Protein AF-A0A5B8N1A4-F1 (afdb_monomer)

Secondary structure (DSSP, 8-state):
---SSHHHHHHHHHHHHHHHHHHHHS--S------TTEEEEEEEEEEEEEEEEETT-SS-EEEEEEEEEEEEEESS-EEEEEEEEEEEEEE-TTS-EEEEEEEEEEEEEEETTEEEEEEEEEEEEEEEESTTEEEEEEEEEEEEEEEEE---PPPPPPPPPPPPPPPPPPPPPPPPPPP-PPPPPPPPPPPPPS-GGGSPPPPPPPPPPPP---------

Mean predicted aligned error: 18.38 Å

Sequence (220 aa):
MMMMKTTRLLVLLIAVALTIGRVVVADVLESEEPPKEWDNMASAMAAGDSTSTTESAQAEAVAKVTTMADVECVGWDCMSMSGSMSGALADDFHENMAEADSVAMAATAIEKGEVTVNIAGIFEDVAVVGDSALATAESDAEADAYAWRRKDRPIPSPPEPPTPPHPPHPPHPHPPPTPYIPPIPFPPRPTPPDNPSDVPPTPSPPSPFPPNSGLEPLSC

Structure (mmCIF, N/CA/C/O backbone):
data_AF-A0A5B8N1A4-F1
#
_entry.id   AF-A0A5B8N1A4-F1
#
loop_
_atom_site.group_PDB
_atom_site.id
_atom_site.type_symbol
_atom_site.label_atom_id
_atom_site.label_alt_id
_atom_site.label_comp_id
_atom_site.label_asym_id
_atom_site.label_entity_id
_atom_site.label_seq_id
_atom_site.pdbx_PDB_ins_code
_atom_site.Cartn_x
_atom_site.Cartn_y
_atom_site.Cartn_z
_atom_site.occupancy
_atom_site.B_iso_or_equiv
_atom_site.auth_seq_id
_atom_site.auth_comp_id
_atom_site.auth_asym_id
_atom_site.auth_atom_id
_atom_site.pdbx_PDB_model_num
ATOM 1 N N . MET A 1 1 ? 2.803 8.893 -31.296 1.00 44.47 1 MET A N 1
ATOM 2 C CA . MET A 1 1 ? 1.344 8.811 -31.038 1.00 44.47 1 MET A CA 1
ATOM 3 C C . MET A 1 1 ? 1.158 8.048 -29.725 1.00 44.47 1 MET A C 1
ATOM 5 O O . MET A 1 1 ? 0.904 6.859 -29.751 1.00 44.47 1 MET A O 1
ATOM 9 N N . MET A 1 2 ? 1.416 8.697 -28.580 1.00 44.19 2 MET A N 1
ATOM 10 C CA . MET A 1 2 ? 1.697 8.012 -27.297 1.00 44.19 2 MET A CA 1
ATOM 11 C C . MET A 1 2 ? 0.968 8.663 -26.103 1.00 44.19 2 MET A C 1
ATOM 13 O O . MET A 1 2 ? 1.374 8.540 -24.961 1.00 44.19 2 MET A O 1
ATOM 17 N N . MET A 1 3 ? -0.127 9.383 -26.367 1.00 44.62 3 MET A N 1
ATOM 18 C CA . MET A 1 3 ? -0.778 10.274 -25.391 1.00 44.62 3 MET A CA 1
ATOM 19 C C . MET A 1 3 ? -2.118 9.732 -24.851 1.00 44.62 3 MET A C 1
ATOM 21 O O . MET A 1 3 ? -2.865 10.458 -24.210 1.00 44.62 3 MET A O 1
ATOM 25 N N . MET A 1 4 ? -2.456 8.465 -25.136 1.00 44.19 4 MET A N 1
ATOM 26 C CA . MET A 1 4 ? -3.771 7.873 -24.821 1.00 44.19 4 MET A CA 1
ATOM 27 C C . MET A 1 4 ? -3.766 6.867 -23.655 1.00 44.19 4 MET A C 1
ATOM 29 O O . MET A 1 4 ? -4.842 6.451 -23.224 1.00 44.19 4 MET A O 1
ATOM 33 N N . LYS A 1 5 ? -2.593 6.448 -23.155 1.00 49.75 5 LYS A N 1
ATOM 34 C CA . LYS A 1 5 ? -2.477 5.390 -22.130 1.00 49.75 5 LYS A CA 1
ATOM 35 C C . LYS A 1 5 ? -2.454 5.935 -20.699 1.00 49.75 5 LYS A C 1
ATOM 37 O O . LYS A 1 5 ? -3.229 5.466 -19.869 1.00 49.75 5 LYS A O 1
ATOM 42 N N . THR A 1 6 ? -1.719 7.016 -20.450 1.00 49.66 6 THR A N 1
ATOM 43 C CA . THR A 1 6 ? -1.667 7.721 -19.152 1.00 49.66 6 THR A CA 1
ATOM 44 C C . THR A 1 6 ? -3.038 8.206 -18.671 1.00 49.66 6 THR A C 1
ATOM 46 O O . THR A 1 6 ? -3.317 8.225 -17.475 1.00 49.66 6 THR A O 1
ATOM 49 N N . THR A 1 7 ? -3.955 8.523 -19.591 1.00 51.12 7 THR A N 1
ATOM 50 C CA . THR A 1 7 ? -5.325 8.927 -19.242 1.00 51.12 7 THR A CA 1
ATOM 51 C C . THR A 1 7 ? -6.140 7.785 -18.630 1.00 51.12 7 THR A C 1
ATOM 53 O O . THR A 1 7 ? -7.017 8.040 -17.812 1.00 51.12 7 THR A O 1
ATOM 56 N N . ARG A 1 8 ? -5.873 6.523 -18.997 1.00 53.72 8 ARG A N 1
ATOM 57 C CA . ARG A 1 8 ? -6.619 5.365 -18.473 1.00 53.72 8 ARG A CA 1
ATOM 58 C C . ARG A 1 8 ? -6.189 5.005 -17.054 1.00 53.72 8 ARG A C 1
ATOM 60 O O . ARG A 1 8 ? -7.060 4.746 -16.229 1.00 53.72 8 ARG A O 1
ATOM 67 N N . LEU A 1 9 ? -4.887 5.064 -16.769 1.00 50.62 9 LEU A N 1
ATOM 68 C CA . LEU A 1 9 ? -4.341 4.825 -15.432 1.00 50.62 9 LEU A CA 1
ATOM 69 C C . LEU A 1 9 ? -4.857 5.864 -14.428 1.00 50.62 9 LEU A C 1
ATOM 71 O O . LEU A 1 9 ? -5.376 5.510 -13.374 1.00 50.62 9 LEU A O 1
ATOM 75 N N . LEU A 1 10 ? -4.831 7.146 -14.810 1.00 50.69 10 LEU A N 1
ATOM 76 C CA . LEU A 1 10 ? -5.358 8.232 -13.983 1.00 50.69 10 LEU A CA 1
ATOM 77 C C . LEU A 1 10 ? -6.860 8.062 -13.690 1.00 50.69 10 LEU A C 1
ATOM 79 O O . LEU A 1 10 ? -7.299 8.277 -12.565 1.00 50.69 10 LEU A O 1
ATOM 83 N N . VAL A 1 11 ? -7.656 7.645 -14.682 1.00 55.09 11 VAL A N 1
ATOM 84 C CA . VAL A 1 11 ? -9.100 7.409 -14.504 1.00 55.09 11 VAL A CA 1
ATOM 85 C C . VAL A 1 11 ? -9.368 6.227 -13.570 1.00 55.09 11 VAL A C 1
ATOM 87 O O . VAL A 1 11 ? -10.292 6.309 -12.762 1.00 55.09 11 VAL A O 1
ATOM 90 N N . LEU A 1 12 ? -8.566 5.160 -13.636 1.00 55.53 12 LEU A N 1
ATOM 91 C CA . LEU A 1 12 ? -8.707 4.005 -12.746 1.00 55.53 12 LEU A CA 1
ATOM 92 C C . LEU A 1 12 ? -8.339 4.365 -11.298 1.00 55.53 12 LEU A C 1
ATOM 94 O O . LEU A 1 12 ? -9.101 4.066 -10.384 1.00 55.53 12 LEU A O 1
ATOM 98 N N . LEU A 1 13 ? -7.233 5.092 -11.104 1.00 54.34 13 LEU A N 1
ATOM 99 C CA . LEU A 1 13 ? -6.794 5.602 -9.800 1.00 54.34 13 LEU A CA 1
ATOM 100 C C . LEU A 1 13 ? -7.837 6.530 -9.169 1.00 54.34 13 LEU A C 1
ATOM 102 O O . LEU A 1 13 ? -8.174 6.386 -7.996 1.00 54.34 13 LEU A O 1
ATOM 106 N N . ILE A 1 14 ? -8.400 7.446 -9.962 1.00 57.31 14 ILE A N 1
ATOM 107 C CA . ILE A 1 14 ? -9.473 8.342 -9.520 1.00 57.31 14 ILE A CA 1
ATOM 108 C C . ILE A 1 14 ? -10.735 7.547 -9.171 1.00 57.31 14 ILE A C 1
ATOM 110 O O . ILE A 1 14 ? -11.380 7.859 -8.174 1.00 57.31 14 ILE A O 1
ATOM 114 N N . ALA A 1 15 ? -11.090 6.518 -9.946 1.00 55.84 15 ALA A N 1
ATOM 115 C CA . ALA A 1 15 ? -12.252 5.680 -9.663 1.00 55.84 15 ALA A CA 1
ATOM 116 C C . ALA A 1 15 ? -12.091 4.903 -8.347 1.00 55.84 15 ALA A C 1
ATOM 118 O O . ALA A 1 15 ? -13.009 4.941 -7.531 1.00 55.84 15 ALA A O 1
ATOM 119 N N . VAL A 1 16 ? -10.925 4.288 -8.114 1.00 55.66 16 VAL A N 1
ATOM 120 C CA . VAL A 1 16 ? -10.598 3.571 -6.868 1.00 55.66 16 VAL A CA 1
ATOM 121 C C . VAL A 1 16 ? -10.609 4.530 -5.674 1.00 55.66 16 VAL A C 1
ATOM 123 O O . VAL A 1 16 ? -11.311 4.276 -4.692 1.00 55.66 16 VAL A O 1
ATOM 126 N N . ALA A 1 17 ? -9.945 5.685 -5.790 1.00 56.06 17 ALA A N 1
ATOM 127 C CA . ALA A 1 17 ? -9.937 6.719 -4.756 1.00 56.06 17 ALA A CA 1
ATOM 128 C C . ALA A 1 17 ? -11.342 7.284 -4.466 1.00 56.06 17 ALA A C 1
ATOM 130 O O . ALA A 1 17 ? -11.673 7.550 -3.313 1.00 56.06 17 ALA A O 1
ATOM 131 N N . LEU A 1 18 ? -12.202 7.429 -5.483 1.00 51.00 18 LEU A N 1
ATOM 132 C CA . LEU A 1 18 ? -13.593 7.874 -5.324 1.00 51.00 18 LEU A CA 1
ATOM 133 C C . LEU A 1 18 ? -14.481 6.821 -4.658 1.00 51.00 18 LEU A C 1
ATOM 135 O O . LEU A 1 18 ? -15.359 7.192 -3.877 1.00 51.00 18 LEU A O 1
ATOM 139 N N . THR A 1 19 ? -14.286 5.530 -4.945 1.00 52.94 19 THR A N 1
ATOM 140 C CA . THR A 1 19 ? -14.995 4.461 -4.226 1.00 52.94 19 THR A CA 1
ATOM 141 C C . THR A 1 19 ? -14.593 4.424 -2.761 1.00 52.94 19 THR A C 1
ATOM 143 O O . THR A 1 19 ? -15.475 4.386 -1.910 1.00 52.94 19 THR A O 1
ATOM 146 N N . ILE A 1 20 ? -13.298 4.528 -2.457 1.00 52.28 20 ILE A N 1
ATOM 147 C CA . ILE A 1 20 ? -12.814 4.508 -1.074 1.00 52.28 20 ILE A CA 1
ATOM 148 C C . ILE A 1 20 ? -13.249 5.783 -0.330 1.00 52.28 20 ILE A C 1
ATOM 150 O O . ILE A 1 20 ? -13.785 5.708 0.772 1.00 52.28 20 ILE A O 1
ATOM 154 N N . GLY A 1 21 ? -13.143 6.957 -0.961 1.00 42.62 21 GLY A N 1
ATOM 155 C CA . GLY A 1 21 ? -13.574 8.228 -0.373 1.00 42.62 21 GLY A CA 1
ATOM 156 C C . GLY A 1 21 ? -15.080 8.315 -0.094 1.00 42.62 21 GLY A C 1
ATOM 157 O O . GLY A 1 21 ? -15.490 9.019 0.824 1.00 42.62 21 GLY A O 1
ATOM 158 N N . ARG A 1 22 ? -15.924 7.583 -0.836 1.00 42.25 22 ARG A N 1
ATOM 159 C CA . ARG A 1 22 ? -17.368 7.513 -0.551 1.00 42.25 22 ARG A CA 1
ATOM 160 C C . ARG A 1 22 ? -17.712 6.649 0.658 1.00 42.25 22 ARG A C 1
ATOM 162 O O . ARG A 1 22 ? -18.731 6.929 1.281 1.00 42.25 22 ARG A O 1
ATOM 169 N N . VAL A 1 23 ? -16.888 5.656 0.993 1.00 44.28 23 VAL A N 1
ATOM 170 C CA . VAL A 1 23 ? -17.076 4.842 2.205 1.00 44.28 23 VAL A CA 1
ATOM 171 C C . VAL A 1 23 ? -16.802 5.688 3.454 1.00 44.28 23 VAL A C 1
ATOM 173 O O . VAL A 1 23 ? -17.576 5.652 4.399 1.00 44.28 23 VAL A O 1
ATOM 176 N N . VAL A 1 24 ? -15.786 6.558 3.417 1.00 48.38 24 VAL A N 1
ATOM 177 C CA . VAL A 1 24 ? -15.351 7.336 4.595 1.00 48.38 24 VAL A CA 1
ATOM 178 C C . VAL A 1 24 ? -16.290 8.498 4.962 1.00 48.38 24 VAL A C 1
ATOM 180 O O . VAL A 1 24 ? -16.340 8.915 6.116 1.00 48.38 24 VAL A O 1
ATOM 183 N N . VAL A 1 25 ? -17.044 9.056 4.010 1.00 43.31 25 VAL A N 1
ATOM 184 C CA . VAL A 1 25 ? -17.803 10.308 4.239 1.00 43.31 25 VAL A CA 1
ATOM 185 C C . VAL A 1 25 ? -19.249 10.069 4.709 1.00 43.31 25 VAL A C 1
ATOM 187 O O . VAL A 1 25 ? -19.907 11.012 5.144 1.00 43.31 25 VAL A O 1
ATOM 190 N N . ALA A 1 26 ? -19.769 8.840 4.654 1.00 40.66 26 ALA A N 1
ATOM 191 C CA . ALA A 1 26 ? -21.206 8.610 4.819 1.00 40.66 26 ALA A CA 1
ATOM 192 C C . ALA A 1 26 ? -21.732 8.516 6.269 1.00 40.66 26 ALA A C 1
ATOM 194 O O . ALA A 1 26 ? -22.942 8.629 6.423 1.00 40.66 26 ALA A O 1
ATOM 195 N N . ASP A 1 27 ? -20.896 8.389 7.311 1.00 44.03 27 ASP A N 1
ATOM 196 C CA . ASP A 1 27 ? -21.399 8.095 8.676 1.00 44.03 27 ASP A CA 1
ATOM 197 C C . ASP A 1 27 ? -20.854 8.984 9.822 1.00 44.03 27 ASP A C 1
ATOM 199 O O . ASP A 1 27 ? -21.069 8.693 10.996 1.00 44.03 27 ASP A O 1
ATOM 203 N N . VAL A 1 28 ? -20.221 10.134 9.544 1.00 45.84 28 VAL A N 1
ATOM 204 C CA . VAL A 1 28 ? -19.769 11.075 10.606 1.00 45.84 28 VAL A CA 1
ATOM 205 C C . VAL A 1 28 ? -20.893 12.025 11.053 1.00 45.84 28 VAL A C 1
ATOM 207 O O . VAL A 1 28 ? -20.709 13.239 11.135 1.00 45.84 28 VAL A O 1
ATOM 210 N N . LEU A 1 29 ? -22.090 11.506 11.328 1.00 46.28 29 LEU A N 1
ATOM 211 C CA . LEU A 1 29 ? -23.137 12.268 12.011 1.00 46.28 29 LEU A CA 1
ATOM 212 C C . LEU A 1 29 ? -23.825 11.393 13.063 1.00 46.28 29 LEU A C 1
ATOM 214 O O . LEU A 1 29 ? -24.585 10.492 12.740 1.00 46.28 29 LEU A O 1
ATOM 218 N N . GLU A 1 30 ? -23.548 11.756 14.319 1.00 53.94 30 GLU A N 1
ATOM 219 C CA . GLU A 1 30 ? -24.178 11.303 15.565 1.00 53.94 30 GLU A CA 1
ATOM 220 C C . GLU A 1 30 ? -23.956 9.839 15.967 1.00 53.94 30 GLU A C 1
ATOM 222 O O . GLU A 1 30 ? -24.690 8.945 15.568 1.00 53.94 30 GLU A O 1
ATOM 227 N N . SER A 1 31 ? -23.033 9.608 16.907 1.00 42.44 31 SER A N 1
ATOM 228 C CA . SER A 1 31 ? -23.190 8.515 17.868 1.00 42.44 31 SER A CA 1
ATOM 229 C C . SER A 1 31 ? -22.315 8.734 19.100 1.00 42.44 31 SER A C 1
ATOM 231 O O . SER A 1 31 ? -21.205 9.251 19.013 1.00 42.44 31 SER A O 1
ATOM 233 N N . GLU A 1 32 ? -22.874 8.348 20.241 1.00 53.69 32 GLU A N 1
ATOM 234 C CA . GLU A 1 32 ? -22.320 8.279 21.594 1.00 53.69 32 GLU A CA 1
ATOM 235 C C . GLU A 1 32 ? -20.848 7.823 21.625 1.00 53.69 32 GLU A C 1
ATOM 237 O O . GLU A 1 32 ? -20.450 7.025 20.778 1.00 53.69 32 GLU A O 1
ATOM 242 N N . GLU A 1 33 ? -20.046 8.317 22.589 1.00 54.16 33 GLU A N 1
ATOM 243 C CA . GLU A 1 33 ? -18.646 7.886 22.770 1.00 54.16 33 GLU A CA 1
ATOM 244 C C . GLU A 1 33 ? -18.546 6.360 22.595 1.00 54.16 33 GLU A C 1
ATOM 246 O O . GLU A 1 33 ? -19.170 5.631 23.377 1.00 54.16 33 GLU A O 1
ATOM 251 N N . PRO A 1 34 ? -17.806 5.855 21.585 1.00 51.38 34 PRO A N 1
ATOM 25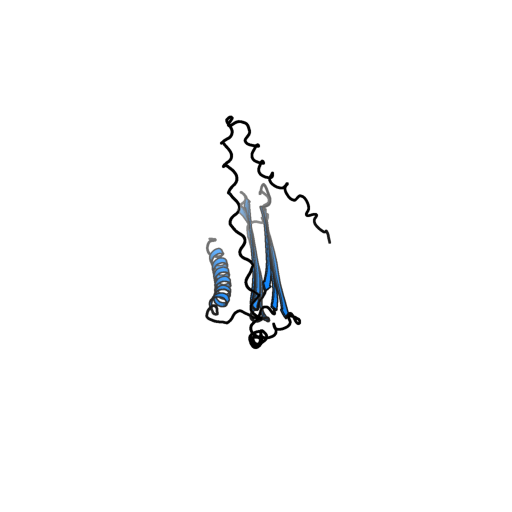2 C CA . PRO A 1 34 ? -17.772 4.428 21.321 1.00 51.38 34 PRO A CA 1
ATOM 253 C C . PRO A 1 34 ? -17.245 3.725 22.573 1.00 51.38 34 PRO A C 1
ATOM 255 O O . PRO A 1 34 ? -16.289 4.208 23.201 1.00 5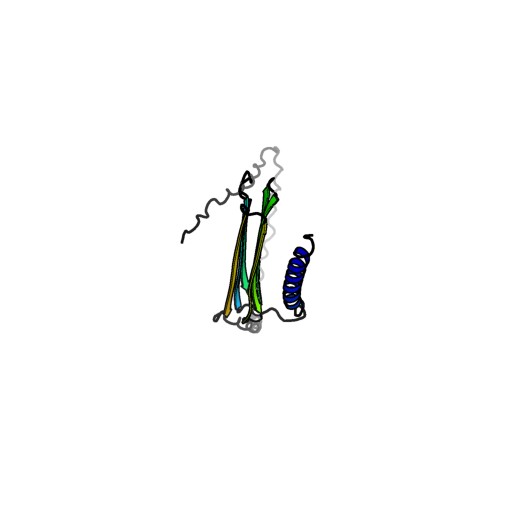1.38 34 PRO A O 1
ATOM 258 N N . PRO A 1 35 ? -17.848 2.600 22.985 1.00 55.53 35 PRO A N 1
ATOM 259 C CA . PRO A 1 35 ? -17.377 1.895 24.159 1.00 55.53 35 PRO A CA 1
ATOM 260 C C . PRO A 1 35 ? -15.904 1.531 23.947 1.00 55.53 35 PRO A C 1
ATOM 262 O O . PRO A 1 35 ? -15.534 0.914 22.947 1.00 55.53 35 PRO A O 1
ATOM 265 N N . LYS A 1 36 ? -15.056 1.911 24.915 1.00 62.94 36 LYS A N 1
ATOM 266 C CA . LYS A 1 36 ? -13.590 1.686 24.960 1.00 62.94 36 LYS A CA 1
ATOM 267 C C . LYS A 1 36 ? -13.208 0.198 25.094 1.00 62.94 36 LYS A C 1
ATOM 269 O O . LYS A 1 36 ? -12.170 -0.143 25.663 1.00 62.94 36 LYS A O 1
ATOM 274 N N . GLU A 1 37 ? -14.101 -0.684 24.666 1.00 71.12 37 GLU A N 1
ATOM 275 C CA . GLU A 1 37 ? -14.058 -2.131 24.828 1.00 71.12 37 GLU A CA 1
ATOM 276 C C . GLU A 1 37 ? -13.370 -2.835 23.661 1.00 71.12 37 GLU A C 1
ATOM 278 O O . GLU A 1 37 ? -13.154 -4.037 23.743 1.00 71.12 37 GLU A O 1
ATOM 283 N N . TRP A 1 38 ? -13.012 -2.127 22.595 1.00 70.94 38 TRP A N 1
ATOM 284 C CA . TRP A 1 38 ? -12.340 -2.704 21.435 1.00 70.94 38 TRP A CA 1
ATOM 285 C C . TRP A 1 38 ? -10.953 -2.101 21.282 1.00 70.94 38 TRP A C 1
ATOM 287 O O . TRP A 1 38 ? -10.794 -0.887 21.410 1.00 70.94 38 TRP A O 1
ATOM 297 N N . ASP A 1 39 ? -9.974 -2.960 21.022 1.00 81.19 39 ASP A N 1
ATOM 298 C CA . ASP A 1 39 ? -8.714 -2.542 20.425 1.00 81.19 39 ASP A CA 1
ATOM 299 C C . ASP A 1 39 ? -8.645 -3.203 19.047 1.00 81.19 39 ASP A C 1
ATOM 301 O O . ASP A 1 39 ? -8.909 -4.401 18.892 1.00 81.19 39 ASP A O 1
ATOM 305 N N . ASN A 1 40 ? -8.328 -2.395 18.049 1.00 81.94 40 ASN A N 1
ATOM 306 C CA . ASN A 1 40 ? -8.300 -2.782 16.653 1.00 81.94 40 ASN A CA 1
ATOM 307 C C . ASN A 1 40 ? -6.915 -2.481 16.085 1.00 81.94 40 ASN A C 1
ATOM 309 O O . ASN A 1 40 ? -6.310 -1.463 16.422 1.00 81.94 40 ASN A O 1
ATOM 313 N N . MET A 1 41 ? -6.441 -3.341 15.191 1.00 84.19 41 MET A N 1
ATOM 314 C CA . MET A 1 41 ? -5.222 -3.138 14.420 1.00 84.19 41 MET A CA 1
ATOM 315 C C . MET A 1 41 ? -5.550 -3.274 12.937 1.00 84.19 41 MET A C 1
ATOM 317 O O . MET A 1 41 ? -6.124 -4.277 12.514 1.00 84.19 41 MET A O 1
ATOM 321 N N . ALA A 1 42 ? -5.186 -2.265 12.156 1.00 85.56 42 ALA A N 1
ATOM 322 C CA . ALA A 1 42 ? -5.310 -2.253 10.707 1.00 85.56 42 ALA A CA 1
ATOM 323 C C . ALA A 1 42 ? -3.923 -1.997 10.106 1.00 85.56 42 ALA A C 1
ATOM 325 O O . ALA A 1 42 ? -3.255 -1.031 10.474 1.00 85.56 42 ALA A O 1
ATOM 326 N N . SER A 1 43 ? -3.491 -2.861 9.196 1.00 83.38 43 SER A N 1
ATOM 327 C CA . SER A 1 43 ? -2.223 -2.765 8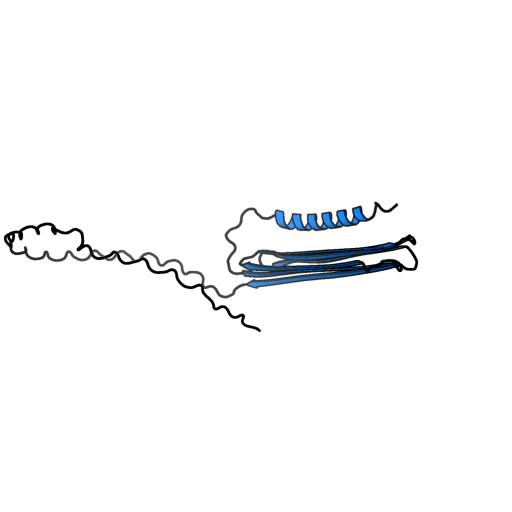.478 1.00 83.38 43 SER A CA 1
ATOM 328 C C . SER A 1 43 ? -2.464 -2.768 6.972 1.00 83.38 43 SER A C 1
ATOM 330 O O . SER A 1 43 ? -3.392 -3.413 6.469 1.00 83.38 43 SER A O 1
ATOM 332 N N . ALA A 1 44 ? -1.648 -2.006 6.256 1.00 84.00 44 ALA A N 1
ATOM 333 C CA . ALA A 1 44 ? -1.637 -1.943 4.808 1.00 84.00 44 ALA A CA 1
ATOM 334 C C . ALA A 1 44 ? -0.202 -1.722 4.319 1.00 84.00 44 ALA A C 1
ATOM 336 O O . ALA A 1 44 ? 0.470 -0.775 4.736 1.00 84.00 44 ALA A O 1
ATOM 337 N N . MET A 1 45 ? 0.248 -2.548 3.382 1.00 87.38 45 MET A N 1
ATOM 338 C CA . MET A 1 45 ? 1.551 -2.451 2.735 1.00 87.38 45 MET A CA 1
ATOM 339 C C . MET A 1 45 ? 1.387 -2.428 1.216 1.00 87.38 45 MET A C 1
ATOM 341 O O . MET A 1 45 ? 0.547 -3.122 0.653 1.00 87.38 45 MET A O 1
ATOM 345 N N . ALA A 1 46 ? 2.196 -1.609 0.550 1.00 86.25 46 ALA A N 1
ATOM 346 C CA . ALA A 1 46 ? 2.259 -1.528 -0.900 1.00 86.25 46 ALA A CA 1
ATOM 347 C C . ALA A 1 46 ? 3.715 -1.323 -1.334 1.00 86.25 46 ALA A C 1
ATOM 349 O O . ALA A 1 46 ? 4.412 -0.459 -0.802 1.00 86.25 46 ALA A O 1
ATOM 350 N N . ALA A 1 47 ? 4.181 -2.094 -2.306 1.00 86.25 47 ALA A N 1
ATOM 351 C CA . ALA A 1 47 ? 5.519 -2.006 -2.866 1.00 86.25 47 ALA A CA 1
ATOM 352 C C . ALA A 1 47 ? 5.475 -2.040 -4.397 1.00 86.25 47 ALA A C 1
ATOM 354 O O . ALA A 1 47 ? 4.617 -2.683 -4.989 1.00 86.25 47 ALA A O 1
ATOM 355 N N . GLY A 1 48 ? 6.410 -1.336 -5.024 1.00 87.00 48 GLY A N 1
ATOM 356 C CA . GLY A 1 48 ? 6.603 -1.305 -6.465 1.00 87.00 48 GLY A CA 1
ATOM 357 C C . GLY A 1 48 ? 8.092 -1.257 -6.786 1.00 87.00 48 GLY A C 1
ATOM 358 O O . GLY A 1 48 ? 8.848 -0.515 -6.152 1.00 87.00 48 GLY A O 1
ATOM 359 N N . ASP A 1 49 ? 8.502 -2.070 -7.748 1.00 91.38 49 ASP A N 1
ATOM 360 C CA . ASP A 1 49 ? 9.834 -2.131 -8.331 1.00 91.38 49 ASP A CA 1
ATOM 361 C C . ASP A 1 49 ? 9.692 -2.001 -9.849 1.00 91.38 49 ASP A C 1
ATOM 363 O O . ASP A 1 49 ? 8.958 -2.752 -10.492 1.00 91.38 49 ASP A O 1
ATOM 367 N N . SER A 1 50 ? 10.367 -1.015 -10.422 1.00 92.44 50 SER A N 1
ATOM 368 C CA . SER A 1 50 ? 10.394 -0.766 -11.855 1.00 92.44 50 SER A CA 1
ATOM 369 C C . SER A 1 50 ? 11.836 -0.667 -12.307 1.00 92.44 50 SER A C 1
ATOM 371 O O . SER A 1 50 ? 12.619 0.108 -11.754 1.00 92.44 50 SER A O 1
ATOM 373 N N . THR A 1 51 ? 12.181 -1.417 -13.343 1.00 90.62 51 THR A N 1
ATOM 374 C CA . THR A 1 51 ? 13.520 -1.423 -13.924 1.00 90.62 51 THR A CA 1
ATOM 375 C C . THR A 1 51 ? 13.429 -1.338 -15.441 1.00 90.62 51 THR A C 1
ATOM 377 O O . THR A 1 51 ? 12.642 -2.053 -16.055 1.00 90.62 51 THR A O 1
ATOM 380 N N . SER A 1 52 ? 14.242 -0.472 -16.043 1.00 89.62 52 SER A N 1
ATOM 381 C CA . SER A 1 52 ? 14.297 -0.249 -17.489 1.00 89.62 52 SER A CA 1
ATOM 382 C C . SER A 1 52 ? 15.736 -0.053 -17.955 1.00 89.62 52 SER A C 1
ATOM 384 O O . SER A 1 52 ? 16.515 0.674 -17.337 1.00 89.62 52 SER A O 1
ATOM 386 N N . THR A 1 53 ? 16.096 -0.673 -19.076 1.00 92.62 53 THR A N 1
ATOM 387 C CA . THR A 1 53 ? 17.433 -0.573 -19.667 1.00 92.62 53 THR A CA 1
ATOM 388 C C . THR A 1 53 ? 17.393 -0.668 -21.192 1.00 92.62 53 THR A C 1
ATOM 390 O O . THR A 1 53 ? 16.494 -1.278 -21.775 1.00 92.62 53 THR A O 1
ATOM 393 N N . THR A 1 54 ? 18.387 -0.066 -21.840 1.00 89.44 54 THR A N 1
ATOM 394 C CA . THR A 1 54 ? 18.647 -0.163 -23.282 1.00 89.44 54 THR A CA 1
ATOM 395 C C . THR A 1 54 ? 20.145 -0.396 -23.504 1.00 89.44 54 THR A C 1
ATOM 397 O O . THR A 1 54 ? 20.964 -0.029 -22.661 1.00 89.44 54 THR A O 1
ATOM 400 N N . GLU A 1 55 ? 20.538 -1.011 -24.623 1.00 83.88 55 GLU A N 1
ATOM 401 C CA . GLU A 1 55 ? 21.944 -1.378 -24.910 1.00 83.88 55 GLU A CA 1
ATOM 402 C C . GLU A 1 55 ? 22.927 -0.203 -24.850 1.00 83.88 55 GLU A C 1
ATOM 404 O O . GLU A 1 55 ? 24.090 -0.384 -24.485 1.00 83.88 55 GLU A O 1
ATOM 409 N N . SER A 1 56 ? 22.462 1.005 -25.170 1.00 78.56 56 SER A N 1
ATOM 410 C CA . SER A 1 56 ? 23.299 2.208 -25.167 1.00 78.56 56 SER A CA 1
ATOM 411 C C . SER A 1 56 ? 23.054 3.126 -23.966 1.00 78.56 56 SER A C 1
ATOM 413 O O . SER A 1 56 ? 23.677 4.192 -23.884 1.00 78.56 56 SER A O 1
ATOM 415 N N . ALA A 1 57 ? 22.172 2.747 -23.035 1.00 72.94 57 ALA A N 1
ATOM 416 C CA . ALA A 1 57 ? 21.987 3.498 -21.803 1.00 72.94 57 ALA A CA 1
ATOM 417 C C . ALA A 1 57 ? 23.280 3.462 -20.976 1.00 72.94 57 ALA A C 1
ATOM 419 O O . ALA A 1 57 ? 23.860 2.409 -20.721 1.00 72.94 57 ALA A O 1
ATOM 420 N N . GLN A 1 58 ? 23.741 4.633 -20.526 1.00 64.69 58 GLN A N 1
ATOM 421 C CA . GLN A 1 58 ? 24.923 4.724 -19.656 1.00 64.69 58 GLN A CA 1
ATOM 422 C C . GLN A 1 58 ? 24.686 4.105 -18.272 1.00 64.69 58 GLN A C 1
ATOM 424 O O . GLN A 1 58 ? 25.647 3.791 -17.570 1.00 64.69 58 GLN A O 1
ATOM 429 N N . ALA A 1 59 ? 23.422 3.964 -17.874 1.00 71.56 59 ALA A N 1
ATOM 430 C CA . ALA A 1 59 ? 23.005 3.350 -16.629 1.00 71.56 59 ALA A CA 1
ATOM 431 C C . ALA A 1 59 ? 21.586 2.787 -16.766 1.00 71.56 59 ALA A C 1
ATOM 433 O O . ALA A 1 59 ? 20.758 3.326 -17.497 1.00 71.56 59 ALA A O 1
ATOM 434 N N . GLU A 1 60 ? 21.328 1.723 -16.020 1.00 88.06 60 GLU A N 1
ATOM 435 C CA . GLU A 1 60 ? 20.004 1.152 -15.802 1.00 88.06 60 GLU A CA 1
ATOM 436 C C . GLU A 1 60 ? 19.128 2.130 -15.002 1.00 88.06 60 GLU A C 1
ATOM 438 O O . GLU A 1 60 ? 19.574 2.706 -14.003 1.00 88.06 60 GLU A O 1
ATOM 443 N N . ALA A 1 61 ? 17.885 2.331 -15.440 1.00 85.44 61 ALA A N 1
ATOM 444 C CA . ALA A 1 61 ? 16.898 3.093 -14.691 1.00 85.44 61 ALA A CA 1
ATOM 445 C C . ALA A 1 61 ? 16.192 2.150 -13.715 1.00 85.44 61 ALA A C 1
ATOM 447 O O . ALA A 1 61 ? 15.526 1.212 -14.140 1.00 85.44 61 ALA A O 1
ATOM 448 N N . VAL A 1 62 ? 16.327 2.409 -12.414 1.00 90.38 62 VAL A N 1
ATOM 449 C CA . VAL A 1 62 ? 15.709 1.608 -11.350 1.00 90.38 62 VAL A CA 1
ATOM 450 C C . VAL A 1 62 ? 14.926 2.531 -10.426 1.00 90.38 62 VAL A C 1
ATOM 452 O O . VAL A 1 62 ? 15.470 3.517 -9.922 1.00 90.38 62 VAL A O 1
ATOM 455 N N . ALA A 1 63 ? 13.665 2.202 -10.171 1.00 85.62 63 ALA A N 1
ATOM 456 C CA . ALA A 1 63 ? 12.809 2.890 -9.218 1.00 85.62 63 ALA A CA 1
ATOM 457 C C . ALA A 1 63 ? 12.149 1.866 -8.297 1.00 85.62 63 ALA A C 1
ATOM 459 O O . ALA A 1 63 ? 11.444 0.979 -8.760 1.00 85.62 63 ALA A O 1
ATOM 460 N N . LYS A 1 64 ? 12.360 2.011 -6.986 1.00 90.06 64 LYS A N 1
ATOM 461 C CA . LYS A 1 64 ? 11.767 1.138 -5.967 1.00 90.06 64 LYS A CA 1
ATOM 462 C C . LYS A 1 64 ? 11.075 1.982 -4.917 1.00 90.06 64 LYS A C 1
ATOM 464 O O . LYS A 1 64 ? 11.686 2.905 -4.375 1.00 90.06 64 LYS A O 1
ATOM 469 N N . VAL A 1 65 ? 9.818 1.672 -4.628 1.00 86.1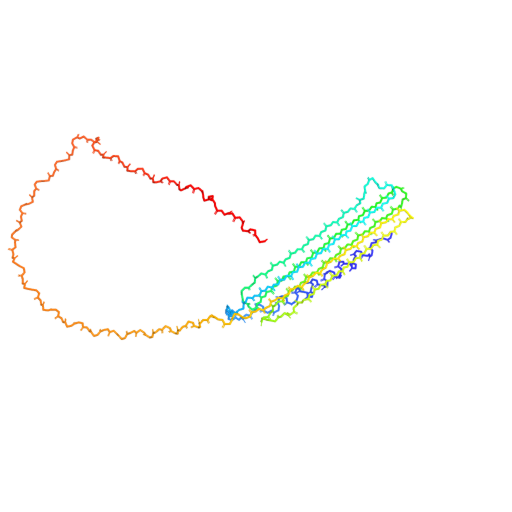9 65 VAL A N 1
ATOM 470 C CA . VAL A 1 65 ? 9.013 2.373 -3.629 1.00 86.19 65 VAL A CA 1
ATOM 471 C C . VAL A 1 65 ? 8.294 1.348 -2.769 1.00 86.19 65 VAL A C 1
ATOM 473 O O . VAL A 1 65 ? 7.600 0.473 -3.273 1.00 86.19 65 VAL A O 1
ATOM 476 N N . THR A 1 66 ? 8.427 1.482 -1.455 1.00 86.56 66 THR A N 1
ATOM 477 C CA . THR A 1 66 ? 7.699 0.673 -0.478 1.00 86.56 66 THR A CA 1
ATOM 478 C C . THR A 1 66 ? 7.057 1.606 0.531 1.00 86.56 66 THR A C 1
ATOM 480 O O . THR A 1 66 ? 7.721 2.487 1.080 1.00 86.56 66 THR A O 1
ATOM 483 N N . THR A 1 67 ? 5.769 1.415 0.775 1.00 78.69 67 THR A N 1
ATOM 484 C CA . THR A 1 67 ? 4.986 2.164 1.750 1.00 78.69 67 THR A CA 1
ATOM 485 C C . THR A 1 67 ? 4.262 1.195 2.670 1.00 78.69 67 THR A C 1
ATOM 487 O O . THR A 1 67 ? 3.736 0.168 2.242 1.00 78.69 67 THR A O 1
ATOM 490 N N . MET A 1 68 ? 4.201 1.541 3.949 1.00 85.00 68 MET A N 1
ATOM 491 C CA . MET A 1 68 ? 3.539 0.747 4.975 1.00 85.00 68 MET A CA 1
ATOM 492 C C . MET A 1 68 ? 2.804 1.687 5.920 1.00 85.00 68 MET A C 1
ATOM 494 O O . MET A 1 68 ? 3.316 2.757 6.259 1.00 85.00 68 MET A O 1
ATOM 498 N N . ALA A 1 69 ? 1.608 1.286 6.326 1.00 79.25 69 ALA A N 1
ATOM 499 C CA . ALA A 1 69 ? 0.812 1.970 7.322 1.00 79.25 69 ALA A CA 1
ATOM 500 C C . ALA A 1 69 ? 0.279 0.936 8.314 1.00 79.25 69 ALA A C 1
ATOM 502 O O . ALA A 1 69 ? -0.507 0.063 7.951 1.00 79.25 69 ALA A O 1
ATOM 503 N N . ASP A 1 70 ? 0.689 1.073 9.570 1.00 85.50 70 ASP A N 1
ATOM 504 C CA . ASP A 1 70 ? 0.173 0.297 10.692 1.00 85.50 70 ASP A CA 1
ATOM 505 C C . ASP A 1 70 ? -0.557 1.244 11.631 1.00 85.50 70 ASP A C 1
ATOM 507 O O . ASP A 1 70 ? -0.008 2.263 12.064 1.00 85.50 70 ASP A O 1
ATOM 511 N N . VAL A 1 71 ? -1.812 0.926 11.922 1.00 82.69 71 VAL A N 1
ATOM 512 C CA . VAL A 1 71 ? -2.677 1.752 12.755 1.00 82.69 71 VAL A CA 1
ATOM 513 C C . VAL A 1 71 ? -3.257 0.896 13.868 1.00 82.69 71 VAL A C 1
ATOM 515 O O . VAL A 1 71 ? -3.969 -0.077 13.626 1.00 82.69 71 VAL A O 1
ATOM 518 N N . GLU A 1 72 ? -2.966 1.296 15.102 1.00 84.88 72 GLU A N 1
ATOM 519 C CA . GLU A 1 72 ? -3.599 0.771 16.306 1.00 84.88 72 GLU A CA 1
ATOM 520 C C . GLU A 1 72 ? -4.663 1.763 16.780 1.00 84.88 72 GLU A C 1
ATOM 522 O O . GLU A 1 72 ? -4.379 2.940 17.025 1.00 84.88 72 GLU A O 1
ATOM 527 N N . CYS A 1 73 ? -5.898 1.293 16.927 1.00 79.62 73 CYS A N 1
ATOM 528 C CA . CYS A 1 73 ? -7.031 2.102 17.349 1.00 79.62 73 CYS A CA 1
ATOM 529 C C . CYS A 1 73 ? -7.659 1.538 18.623 1.00 79.62 73 CYS A C 1
ATOM 531 O O . CYS A 1 73 ? -7.810 0.328 18.779 1.00 79.62 73 CYS A O 1
ATOM 533 N N . VAL A 1 74 ? -8.102 2.431 19.509 1.00 79.06 74 VAL A N 1
ATOM 534 C CA . VAL A 1 74 ? -8.981 2.085 20.634 1.00 79.06 74 VAL A CA 1
ATOM 535 C C . VAL A 1 74 ? -10.387 2.558 20.290 1.00 79.06 74 VAL A C 1
ATOM 537 O O . VAL A 1 74 ? -10.600 3.752 20.088 1.00 79.06 74 VAL A O 1
ATOM 540 N N . GLY A 1 75 ? -11.347 1.640 20.257 1.00 72.25 75 GLY A N 1
ATOM 541 C CA . GLY A 1 75 ? -12.720 1.905 19.831 1.00 72.25 75 GLY A CA 1
ATOM 542 C C . GLY A 1 75 ? -13.151 1.009 18.674 1.00 72.25 75 GLY A C 1
ATOM 543 O O . GLY A 1 75 ? -12.483 0.039 18.342 1.00 72.25 75 GLY A O 1
ATOM 544 N N . TRP A 1 76 ? -14.315 1.306 18.104 1.00 76.25 76 TRP A N 1
ATOM 545 C CA . TRP A 1 76 ? -14.984 0.456 17.114 1.00 76.25 76 TRP A CA 1
ATOM 546 C C . TRP A 1 76 ? -14.425 0.545 15.705 1.00 76.25 76 TRP A C 1
ATOM 548 O O . TRP A 1 76 ? -14.502 -0.448 14.980 1.00 76.25 76 TRP A O 1
ATOM 558 N N . ASP A 1 77 ? -13.842 1.689 15.361 1.00 82.94 77 ASP A N 1
ATOM 559 C CA . ASP A 1 77 ? -13.465 1.998 13.992 1.00 82.94 77 ASP A CA 1
ATOM 560 C C . ASP A 1 77 ? -11.949 2.180 13.886 1.00 82.94 77 ASP A C 1
ATOM 562 O O . ASP A 1 77 ? -11.316 2.791 14.753 1.00 82.94 77 ASP A O 1
ATOM 566 N N . CYS A 1 78 ? -11.353 1.610 12.843 1.00 83.94 78 CYS A N 1
ATOM 567 C CA . CYS A 1 78 ? -9.927 1.724 12.559 1.00 83.94 78 CYS A CA 1
ATOM 568 C C . CYS A 1 78 ? -9.682 1.633 11.058 1.00 83.94 78 CYS A C 1
ATOM 570 O O . CYS A 1 78 ? -10.335 0.842 10.387 1.00 83.94 78 CYS A O 1
ATOM 572 N N . MET A 1 79 ? -8.747 2.412 10.522 1.00 87.75 79 MET A N 1
ATOM 573 C CA . MET A 1 79 ? -8.442 2.390 9.093 1.00 87.75 79 MET A CA 1
ATOM 574 C C . MET A 1 79 ? -6.945 2.537 8.855 1.00 87.75 79 MET A C 1
ATOM 576 O O . MET A 1 79 ? -6.316 3.417 9.440 1.00 87.75 79 MET A O 1
ATOM 580 N N . SER A 1 80 ? -6.414 1.719 7.949 1.00 86.38 80 SER A N 1
ATOM 581 C CA . SER A 1 80 ? -5.076 1.857 7.385 1.00 86.38 80 SER A CA 1
ATOM 582 C C . SER A 1 80 ? -5.130 1.836 5.857 1.00 86.38 80 SER A C 1
ATOM 584 O O . SER A 1 80 ? -5.946 1.141 5.253 1.00 86.38 80 SER A O 1
ATOM 586 N N . MET A 1 81 ? -4.272 2.629 5.218 1.00 86.50 81 MET A N 1
ATOM 587 C CA . MET A 1 81 ? -4.156 2.700 3.765 1.00 86.50 81 MET A CA 1
ATOM 588 C C . MET A 1 81 ? -2.710 2.970 3.373 1.00 86.50 81 MET A C 1
ATOM 590 O O . MET A 1 81 ? -2.065 3.862 3.921 1.00 86.50 81 MET A O 1
ATOM 594 N N . SER A 1 82 ? -2.232 2.230 2.381 1.00 84.12 82 SER A N 1
ATOM 595 C CA . SER A 1 82 ? -0.896 2.364 1.820 1.00 84.12 82 SER A CA 1
ATOM 596 C C . SER A 1 82 ? -0.958 2.300 0.298 1.00 84.12 82 SER A C 1
ATOM 598 O O . SER A 1 82 ? -1.768 1.571 -0.273 1.00 84.12 82 SER A O 1
ATOM 600 N N . GLY A 1 83 ? -0.117 3.085 -0.370 1.00 86.06 83 GLY A N 1
ATOM 601 C CA . GLY A 1 83 ? -0.049 3.127 -1.823 1.00 86.06 83 GLY A CA 1
ATOM 602 C C . GLY A 1 83 ? 1.357 3.457 -2.296 1.00 86.06 83 GLY A C 1
ATOM 603 O O . GLY A 1 83 ? 1.969 4.408 -1.812 1.00 86.06 83 GLY A O 1
ATOM 604 N N . SER A 1 84 ? 1.836 2.687 -3.267 1.00 87.81 84 SER A N 1
ATOM 605 C CA . SER A 1 84 ? 3.156 2.808 -3.871 1.00 87.81 84 SER A CA 1
ATOM 606 C C . SER A 1 84 ? 3.034 2.983 -5.383 1.00 87.81 84 SER A C 1
ATOM 608 O O . SER A 1 84 ? 2.141 2.424 -6.019 1.00 87.81 84 SER A O 1
ATOM 610 N N . MET A 1 85 ? 3.927 3.790 -5.953 1.00 88.50 85 MET A N 1
ATOM 611 C CA . MET A 1 85 ? 4.056 3.996 -7.391 1.00 88.50 85 MET A CA 1
ATOM 612 C C . MET A 1 85 ? 5.535 4.160 -7.733 1.00 88.50 85 MET A C 1
ATOM 614 O O . MET A 1 85 ? 6.188 5.070 -7.216 1.00 88.50 85 MET A O 1
ATOM 618 N N . SER A 1 86 ? 6.052 3.311 -8.616 1.00 88.50 86 SER A N 1
ATOM 619 C CA . SER A 1 86 ? 7.396 3.407 -9.184 1.00 88.50 86 SER A CA 1
ATOM 620 C C . SER A 1 86 ? 7.332 3.418 -10.707 1.00 88.50 86 SER A C 1
ATOM 622 O O . SER A 1 86 ? 6.477 2.778 -11.312 1.00 88.50 86 SER A O 1
ATOM 624 N N . GLY A 1 87 ? 8.247 4.161 -11.326 1.00 90.19 87 GLY A N 1
ATOM 625 C CA . GLY A 1 87 ? 8.353 4.273 -12.776 1.00 90.19 87 GLY A CA 1
ATOM 626 C C . GLY A 1 87 ? 9.816 4.362 -13.186 1.00 90.19 87 GLY A C 1
ATOM 627 O O . GLY A 1 87 ? 10.579 5.130 -12.593 1.00 90.19 87 GLY A O 1
ATOM 628 N N . ALA A 1 88 ? 10.213 3.574 -14.178 1.00 89.69 88 ALA A N 1
ATOM 629 C CA . ALA A 1 88 ? 11.555 3.559 -14.738 1.00 89.69 88 ALA A CA 1
ATOM 630 C C . ALA A 1 88 ? 11.488 3.704 -16.258 1.00 89.69 88 ALA A C 1
ATOM 632 O O . ALA A 1 88 ? 10.790 2.953 -16.937 1.00 89.69 88 ALA A O 1
ATOM 633 N N . LEU A 1 89 ? 12.257 4.649 -16.796 1.00 90.94 89 LEU A N 1
ATOM 634 C CA . LEU A 1 89 ? 12.338 4.919 -18.227 1.00 90.94 89 LEU A CA 1
ATOM 635 C C . LEU A 1 89 ? 13.802 4.926 -18.664 1.00 90.94 89 LEU A C 1
ATOM 637 O O . LEU A 1 89 ? 14.613 5.665 -18.104 1.00 90.94 89 LEU A O 1
ATOM 641 N N . ALA A 1 90 ? 14.112 4.141 -19.690 1.00 89.94 90 ALA A N 1
ATOM 642 C CA . ALA A 1 90 ? 15.379 4.167 -20.401 1.00 89.94 90 ALA A CA 1
ATOM 643 C C . ALA A 1 90 ? 15.128 4.391 -21.897 1.00 89.94 90 ALA A C 1
ATOM 645 O O . ALA A 1 90 ? 14.225 3.801 -22.486 1.00 89.94 90 ALA A O 1
ATOM 646 N N . ASP A 1 91 ? 15.938 5.255 -22.499 1.00 91.38 91 ASP A N 1
ATOM 647 C CA . ASP A 1 91 ? 15.888 5.628 -23.913 1.00 91.38 91 ASP A CA 1
ATOM 648 C C . ASP A 1 91 ? 17.329 5.757 -24.421 1.00 91.38 91 ASP A C 1
ATOM 650 O O . ASP A 1 91 ? 18.218 6.180 -23.670 1.00 91.38 91 ASP A O 1
ATOM 654 N N . ASP A 1 92 ? 17.581 5.370 -25.669 1.00 85.38 92 ASP A N 1
ATOM 655 C CA . ASP A 1 92 ? 18.877 5.557 -26.310 1.00 85.38 92 ASP A CA 1
ATOM 656 C C . ASP A 1 92 ? 18.813 6.178 -27.712 1.00 85.38 92 ASP A C 1
ATOM 658 O O . ASP A 1 92 ? 17.772 6.380 -28.330 1.00 85.38 92 ASP A O 1
ATOM 662 N N . PHE A 1 93 ? 19.992 6.516 -28.238 1.00 86.06 93 PHE A N 1
ATOM 663 C CA . PHE A 1 93 ? 20.119 7.170 -29.539 1.00 86.06 93 PHE A CA 1
ATOM 664 C C . PHE A 1 93 ? 19.842 6.242 -30.736 1.00 86.06 93 PHE A C 1
ATOM 666 O O . PHE A 1 93 ? 19.854 6.719 -31.871 1.00 86.06 93 PHE A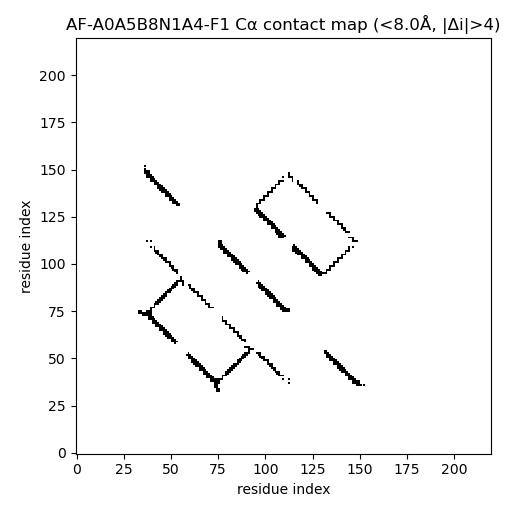 O 1
ATOM 673 N N . HIS A 1 94 ? 19.618 4.945 -30.501 1.00 86.38 94 HIS A N 1
ATOM 674 C CA . HIS A 1 94 ? 19.246 3.955 -31.512 1.00 86.38 94 HIS A CA 1
ATOM 675 C C . HIS A 1 94 ? 17.729 3.717 -31.565 1.00 86.38 94 HIS A C 1
ATOM 677 O O . HIS A 1 94 ? 17.294 2.740 -32.169 1.00 86.38 94 HIS A O 1
ATOM 683 N N . GLU A 1 95 ? 16.932 4.614 -30.973 1.00 87.56 95 GLU A N 1
ATOM 684 C CA . GLU A 1 95 ? 15.466 4.521 -30.916 1.00 87.56 95 GLU A CA 1
ATOM 685 C C . GLU A 1 95 ? 14.965 3.316 -30.095 1.00 87.56 95 GLU A C 1
ATOM 687 O O . GLU A 1 95 ? 13.803 2.918 -30.224 1.00 87.56 95 GLU A O 1
ATOM 692 N N . ASN A 1 96 ? 15.816 2.746 -29.229 1.00 87.62 96 ASN A N 1
ATOM 693 C CA . ASN A 1 96 ? 15.378 1.771 -28.238 1.00 87.62 96 ASN A CA 1
ATOM 694 C C . ASN A 1 96 ? 14.759 2.504 -27.043 1.00 87.62 96 ASN A C 1
ATOM 696 O O . ASN A 1 96 ? 15.353 3.437 -26.508 1.00 87.62 96 ASN A O 1
ATOM 700 N N . MET A 1 97 ? 13.607 2.037 -26.572 1.00 89.38 97 MET A N 1
ATOM 701 C CA . MET A 1 97 ? 12.907 2.595 -25.417 1.00 89.38 97 MET A CA 1
ATOM 702 C C . MET A 1 97 ? 12.375 1.475 -24.528 1.00 89.38 97 MET A C 1
ATOM 704 O O . MET A 1 97 ? 11.757 0.529 -25.012 1.00 89.38 97 MET A O 1
ATOM 708 N N . ALA A 1 98 ? 12.581 1.610 -23.224 1.00 90.50 98 ALA A N 1
ATOM 709 C CA . ALA A 1 98 ? 12.088 0.715 -22.189 1.00 90.50 98 ALA A CA 1
ATOM 710 C C . ALA A 1 98 ? 11.402 1.539 -21.093 1.00 90.50 98 ALA A C 1
ATOM 712 O O . ALA A 1 98 ? 12.026 2.405 -20.483 1.00 90.50 98 ALA A O 1
ATOM 713 N N . GLU A 1 99 ? 10.126 1.273 -20.848 1.00 91.00 99 GLU A N 1
ATOM 714 C CA . GLU A 1 99 ? 9.302 1.910 -19.822 1.00 91.00 99 GLU A CA 1
ATOM 715 C C . GLU A 1 99 ? 8.675 0.819 -18.948 1.00 91.00 99 GLU A C 1
ATOM 717 O O . GLU A 1 99 ? 8.092 -0.139 -19.463 1.00 91.00 99 GLU A O 1
ATOM 722 N N . ALA 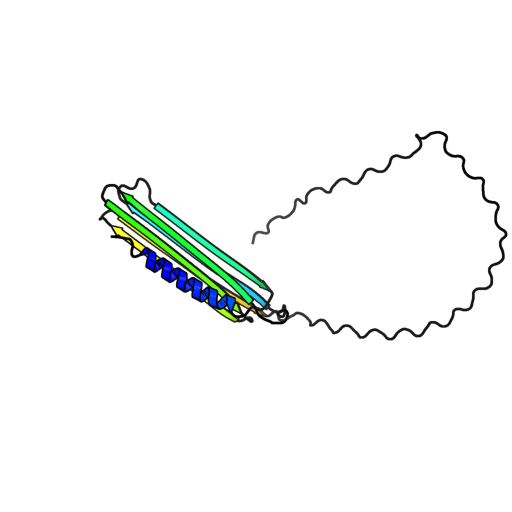A 1 100 ? 8.813 0.963 -17.634 1.00 89.62 100 ALA A N 1
ATOM 723 C CA . ALA A 1 100 ? 8.248 0.079 -16.627 1.00 89.62 100 ALA A CA 1
ATOM 724 C C . ALA A 1 100 ? 7.570 0.921 -15.549 1.00 89.62 100 ALA A C 1
ATOM 726 O O . ALA A 1 100 ? 8.237 1.693 -14.861 1.00 89.62 100 ALA A O 1
ATOM 727 N N . ASP A 1 101 ? 6.273 0.726 -15.359 1.00 88.56 101 ASP A N 1
ATOM 728 C CA . ASP A 1 101 ? 5.479 1.362 -14.314 1.00 88.56 101 ASP A CA 1
ATOM 729 C C . ASP A 1 101 ? 4.875 0.291 -13.407 1.00 88.56 101 ASP A C 1
ATOM 731 O O . ASP A 1 101 ? 4.336 -0.712 -13.874 1.00 88.56 101 ASP A O 1
ATOM 735 N N . SER A 1 102 ? 4.943 0.519 -12.101 1.00 84.94 102 SER A N 1
ATOM 736 C CA . SER A 1 102 ? 4.446 -0.389 -11.073 1.00 84.94 102 SER A CA 1
ATOM 737 C C . SER A 1 102 ? 3.666 0.417 -10.036 1.00 84.94 102 SER A C 1
ATOM 739 O O . SER A 1 102 ? 4.115 1.467 -9.572 1.00 84.94 102 SER A O 1
ATOM 741 N N . VAL A 1 103 ? 2.452 -0.027 -9.716 1.00 86.69 103 VAL A N 1
ATOM 742 C CA . VAL A 1 103 ? 1.533 0.628 -8.784 1.00 86.69 103 VAL A CA 1
ATOM 743 C C . VAL A 1 103 ? 0.920 -0.421 -7.872 1.00 86.69 103 VAL A C 1
ATOM 745 O O . VAL A 1 103 ? 0.232 -1.326 -8.335 1.00 86.69 103 VAL A O 1
ATOM 748 N N . ALA A 1 104 ? 1.063 -0.229 -6.568 1.00 86.19 104 ALA A N 1
ATOM 749 C CA . ALA A 1 104 ? 0.460 -1.083 -5.557 1.00 86.19 104 ALA A CA 1
ATOM 750 C C . ALA A 1 104 ? -0.392 -0.265 -4.585 1.00 86.19 104 ALA A C 1
ATOM 752 O O . ALA A 1 104 ? -0.072 0.879 -4.261 1.00 86.19 104 ALA A O 1
ATOM 753 N N . MET A 1 105 ? -1.487 -0.846 -4.106 1.00 87.81 105 MET A N 1
ATOM 754 C CA . MET A 1 105 ? -2.372 -0.248 -3.110 1.00 87.81 105 MET A CA 1
ATOM 755 C C . MET A 1 105 ? -2.899 -1.303 -2.156 1.00 87.81 105 MET A C 1
ATOM 757 O O . MET A 1 105 ? -3.340 -2.366 -2.584 1.00 87.81 105 MET A O 1
ATOM 761 N N . ALA A 1 106 ? -2.955 -0.952 -0.881 1.00 84.00 106 ALA A N 1
ATOM 762 C CA . ALA A 1 106 ? -3.597 -1.743 0.147 1.00 84.00 106 ALA A CA 1
ATOM 763 C C . ALA A 1 106 ? -4.434 -0.849 1.058 1.00 84.00 106 ALA A C 1
ATOM 765 O O . ALA A 1 106 ? -4.055 0.284 1.364 1.00 84.00 106 ALA A O 1
ATOM 766 N N . ALA A 1 107 ? -5.582 -1.352 1.495 1.00 84.50 107 ALA A N 1
ATOM 767 C CA . ALA A 1 107 ? -6.408 -0.669 2.475 1.00 84.50 107 ALA A CA 1
ATOM 768 C C . ALA A 1 107 ? -7.137 -1.669 3.365 1.00 84.50 107 ALA A C 1
ATOM 770 O O . ALA A 1 107 ? -7.695 -2.664 2.893 1.00 84.50 107 ALA A O 1
ATOM 771 N N . THR A 1 108 ? -7.189 -1.340 4.649 1.00 83.69 108 THR A N 1
ATOM 772 C CA . THR A 1 108 ? -7.964 -2.053 5.651 1.00 83.69 108 THR A CA 1
ATOM 773 C C . THR A 1 108 ? -8.827 -1.095 6.449 1.00 83.69 108 THR A C 1
ATOM 775 O O . THR A 1 108 ? -8.393 -0.009 6.830 1.00 83.69 108 THR A O 1
ATOM 778 N N . ALA A 1 109 ? -10.073 -1.488 6.692 1.00 85.50 109 ALA A N 1
ATOM 779 C CA . ALA A 1 109 ? -10.989 -0.768 7.558 1.00 85.50 109 ALA A CA 1
ATOM 780 C C . ALA A 1 109 ? -11.735 -1.755 8.448 1.00 85.50 109 ALA A C 1
ATOM 782 O O . ALA A 1 109 ? -12.198 -2.807 8.000 1.00 85.50 109 ALA A O 1
ATOM 783 N N . ILE A 1 110 ? -11.834 -1.387 9.714 1.00 83.69 110 ILE A N 1
ATOM 784 C CA . ILE A 1 110 ? -12.650 -2.028 10.727 1.00 83.69 110 ILE A CA 1
ATOM 785 C C . ILE A 1 110 ? -13.722 -1.013 11.089 1.00 83.69 110 ILE A C 1
ATOM 787 O O . ILE A 1 110 ? -13.391 0.130 11.394 1.00 83.69 110 ILE A O 1
ATOM 791 N N . GLU A 1 111 ? -14.979 -1.431 11.066 1.00 84.81 111 GLU A N 1
ATOM 792 C CA . GLU A 1 111 ? -16.112 -0.628 11.515 1.00 84.81 111 GLU A CA 1
ATOM 793 C C . GLU A 1 111 ? -16.944 -1.463 12.476 1.00 84.81 111 GLU A C 1
ATOM 795 O O . GLU A 1 111 ? -17.242 -2.629 12.207 1.00 84.81 111 GLU A O 1
ATOM 800 N N . LYS A 1 112 ? -17.329 -0.883 13.617 1.00 82.94 112 LYS A N 1
ATOM 801 C CA . LYS A 1 112 ? -18.161 -1.580 14.624 1.00 82.94 112 LYS A CA 1
ATOM 802 C C . LYS A 1 112 ? -17.573 -2.933 15.069 1.00 82.94 112 LYS A C 1
ATOM 804 O O . LYS A 1 112 ? -18.312 -3.834 15.464 1.00 82.94 112 LYS A O 1
ATOM 809 N N . GLY A 1 113 ? -16.243 -3.062 15.045 1.00 77.50 113 GLY A N 1
ATOM 810 C CA . GLY A 1 113 ? -15.526 -4.289 15.408 1.00 77.50 113 GLY A CA 1
ATOM 811 C C . GLY A 1 113 ? -15.527 -5.395 14.341 1.00 77.50 113 GLY A C 1
ATOM 812 O O . GLY A 1 113 ? -15.079 -6.503 14.634 1.00 77.50 113 G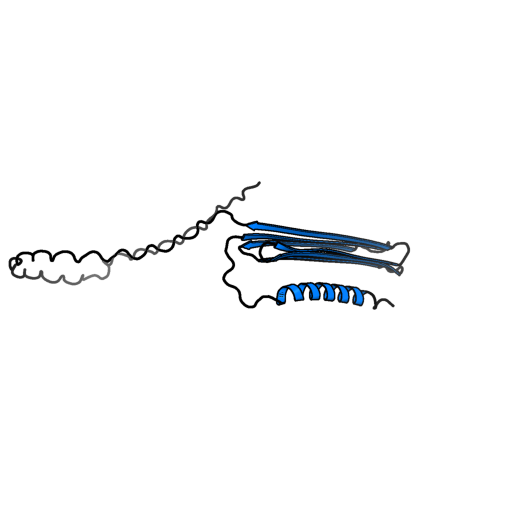LY A O 1
ATOM 813 N N . GLU A 1 114 ? -15.996 -5.122 13.122 1.00 79.81 114 GLU A N 1
ATOM 814 C CA . GLU A 1 114 ? -15.931 -6.039 11.979 1.00 79.81 114 GLU A CA 1
ATOM 815 C C . GLU A 1 114 ? -15.017 -5.471 10.888 1.00 79.81 114 GLU A C 1
ATOM 817 O O . GLU A 1 114 ? -15.017 -4.272 10.625 1.00 79.81 114 GLU A O 1
ATOM 822 N N . VAL A 1 115 ? -14.228 -6.328 10.235 1.00 84.12 115 VAL A N 1
ATOM 823 C CA . VAL A 1 115 ? -13.409 -5.920 9.084 1.00 84.12 115 VAL A CA 1
ATOM 824 C C . VAL A 1 115 ? -14.339 -5.686 7.894 1.00 84.12 115 VAL A C 1
ATOM 826 O O . VAL A 1 115 ? -14.899 -6.638 7.350 1.00 84.12 115 VAL A O 1
ATOM 829 N N . THR A 1 116 ? -14.509 -4.429 7.491 1.00 83.62 116 THR A N 1
ATOM 830 C CA . THR A 1 116 ? -15.395 -4.029 6.386 1.00 83.62 116 THR A CA 1
ATOM 831 C C . THR A 1 116 ? -14.643 -3.801 5.083 1.00 83.62 116 THR A C 1
ATOM 833 O O . THR A 1 116 ? -15.198 -4.018 4.005 1.00 83.62 116 THR A O 1
ATOM 836 N N . VAL A 1 117 ? -13.369 -3.414 5.165 1.00 80.94 117 VAL A N 1
ATOM 837 C CA . VAL A 1 117 ? -12.481 -3.273 4.009 1.00 80.94 117 VAL A CA 1
ATOM 838 C C . VAL A 1 117 ? -11.222 -4.087 4.265 1.00 80.94 117 VAL A C 1
ATOM 840 O O . VAL A 1 117 ? -10.563 -3.925 5.286 1.00 80.94 117 VAL A O 1
ATOM 843 N N . ASN A 1 118 ? -10.894 -4.962 3.322 1.00 83.94 118 ASN A N 1
ATOM 844 C CA . ASN A 1 118 ? -9.595 -5.608 3.209 1.00 83.94 118 ASN A CA 1
ATOM 845 C C . ASN A 1 118 ? -9.334 -5.807 1.715 1.00 83.94 118 ASN A C 1
ATOM 847 O O . ASN A 1 118 ? -9.894 -6.711 1.090 1.00 83.94 118 ASN A O 1
ATOM 851 N N . ILE A 1 119 ? -8.592 -4.871 1.128 1.00 80.12 119 ILE A N 1
ATOM 852 C CA . ILE A 1 119 ? -8.301 -4.856 -0.302 1.00 80.12 119 ILE A CA 1
ATOM 853 C C . ILE A 1 119 ? -6.808 -4.670 -0.527 1.00 80.12 119 ILE A C 1
ATOM 855 O O . ILE A 1 119 ? -6.180 -3.807 0.081 1.00 80.12 119 ILE A O 1
ATOM 859 N N . ALA A 1 120 ? -6.278 -5.449 -1.461 1.00 83.69 120 ALA A N 1
ATOM 860 C CA . ALA A 1 120 ? -4.950 -5.297 -2.027 1.00 83.69 120 ALA A CA 1
ATOM 861 C C . ALA A 1 120 ? -5.085 -5.301 -3.553 1.00 83.69 120 ALA A C 1
ATOM 863 O O . ALA A 1 120 ? -5.867 -6.074 -4.116 1.00 83.69 120 ALA A O 1
ATOM 864 N N . GLY A 1 121 ? -4.377 -4.400 -4.221 1.00 76.62 121 GLY A N 1
ATOM 865 C CA . GLY A 1 121 ? -4.449 -4.224 -5.663 1.00 76.62 121 GLY A CA 1
ATOM 866 C C . GLY A 1 121 ? -3.097 -3.841 -6.234 1.00 76.62 121 GLY A C 1
ATOM 867 O O . GLY A 1 121 ? -2.416 -2.974 -5.694 1.00 76.62 121 GLY A O 1
ATOM 868 N N . ILE A 1 122 ? -2.750 -4.476 -7.349 1.00 85.44 122 ILE A N 1
ATOM 869 C CA . ILE A 1 122 ? -1.520 -4.221 -8.093 1.00 85.44 122 ILE A CA 1
ATOM 870 C C . ILE A 1 122 ? -1.850 -3.875 -9.544 1.00 85.44 122 ILE A C 1
ATOM 872 O O . ILE A 1 122 ? -2.826 -4.373 -10.115 1.00 85.44 122 ILE A O 1
ATOM 876 N N . PHE A 1 123 ? -1.043 -3.006 -10.132 1.00 84.06 123 PHE A N 1
ATOM 877 C CA . PHE A 1 123 ? -1.092 -2.652 -11.538 1.00 84.06 123 PHE A CA 1
ATOM 878 C C . PHE A 1 123 ? 0.327 -2.447 -12.057 1.00 84.06 123 PHE A C 1
ATOM 880 O O . PHE A 1 123 ? 1.078 -1.630 -11.533 1.00 84.06 123 PHE A O 1
ATOM 887 N N . GLU A 1 124 ? 0.654 -3.156 -13.126 1.00 87.19 124 GLU A N 1
ATOM 888 C CA . GLU A 1 124 ? 1.959 -3.122 -13.776 1.00 87.19 124 GLU A CA 1
ATOM 889 C C . GLU A 1 124 ? 1.743 -2.804 -15.258 1.00 87.19 124 GLU A C 1
ATOM 891 O O . GLU A 1 124 ? 0.846 -3.367 -15.897 1.00 87.19 124 GLU A O 1
ATOM 896 N N . ASP A 1 125 ? 2.547 -1.898 -15.810 1.00 87.94 125 ASP A N 1
ATOM 897 C CA . ASP A 1 125 ? 2.601 -1.635 -17.249 1.00 87.94 125 ASP A CA 1
ATOM 898 C C . ASP A 1 125 ? 4.052 -1.659 -17.716 1.00 87.94 125 ASP A C 1
ATOM 900 O O . ASP A 1 125 ? 4.957 -1.142 -17.062 1.00 87.94 125 ASP A O 1
ATOM 904 N N . VAL A 1 126 ? 4.266 -2.293 -18.863 1.00 88.94 126 VAL A N 1
ATOM 905 C CA . VAL A 1 126 ? 5.585 -2.454 -19.462 1.00 88.94 126 VAL A CA 1
ATOM 906 C C . VAL A 1 126 ? 5.470 -2.158 -20.948 1.00 88.94 126 VAL A C 1
ATOM 908 O O . VAL A 1 126 ? 4.674 -2.770 -21.669 1.00 88.94 126 VAL A O 1
ATOM 911 N N . ALA A 1 127 ? 6.294 -1.231 -21.425 1.00 88.69 127 ALA A N 1
ATOM 912 C CA . ALA A 1 127 ? 6.398 -0.895 -22.833 1.00 88.69 127 ALA A CA 1
ATOM 913 C C . ALA A 1 127 ? 7.856 -0.960 -23.289 1.00 88.69 127 ALA A C 1
ATOM 915 O O . ALA A 1 127 ? 8.746 -0.359 -22.697 1.00 88.69 127 ALA A O 1
ATOM 916 N N . VAL A 1 128 ? 8.086 -1.697 -24.375 1.00 88.88 128 VAL A N 1
ATOM 917 C CA . VAL A 1 128 ? 9.414 -1.907 -24.955 1.00 88.88 128 VAL A CA 1
ATOM 918 C C . VAL A 1 128 ? 9.348 -1.639 -26.454 1.00 88.88 128 VAL A C 1
ATOM 920 O O . VAL A 1 128 ? 8.443 -2.121 -27.143 1.00 88.88 128 VAL A O 1
ATOM 923 N N . VAL A 1 129 ? 10.301 -0.862 -26.958 1.00 89.44 129 VAL A N 1
ATOM 924 C CA . VAL A 1 129 ? 10.513 -0.571 -28.377 1.00 89.44 129 VAL A CA 1
ATOM 925 C C . VAL A 1 129 ? 11.985 -0.812 -28.695 1.00 89.44 129 VAL A C 1
ATOM 927 O O . VAL A 1 129 ? 12.851 -0.309 -27.987 1.00 89.44 129 VAL A O 1
ATOM 930 N N . GLY A 1 130 ? 12.254 -1.553 -29.771 1.00 85.12 130 GLY A N 1
ATOM 931 C CA . GLY A 1 130 ? 13.611 -1.907 -30.193 1.00 85.12 130 GLY A CA 1
ATOM 932 C C . GLY A 1 130 ? 14.103 -3.234 -29.606 1.00 85.12 130 GLY A C 1
ATOM 933 O O . GLY A 1 130 ? 13.685 -3.651 -28.527 1.00 85.12 130 GLY A O 1
ATOM 934 N N . ASP A 1 131 ? 14.968 -3.925 -30.353 1.00 85.38 131 ASP A N 1
ATOM 935 C CA . ASP A 1 131 ? 15.400 -5.300 -30.044 1.00 85.38 131 ASP A CA 1
ATOM 936 C C . ASP A 1 131 ? 16.332 -5.380 -28.823 1.00 85.38 131 ASP A C 1
ATOM 938 O O . ASP A 1 131 ? 16.504 -6.454 -28.244 1.00 85.38 131 ASP A O 1
ATOM 942 N N . SER A 1 132 ? 16.908 -4.245 -28.416 1.00 87.12 132 SER A N 1
ATOM 943 C CA . SER A 1 132 ? 17.864 -4.153 -27.310 1.00 87.12 132 SER A CA 1
ATOM 944 C C . SER A 1 132 ? 17.323 -3.410 -26.081 1.00 87.12 132 SER A C 1
ATOM 946 O O . SER A 1 132 ? 18.104 -2.934 -25.253 1.00 87.12 132 SER A O 1
ATOM 948 N N . ALA A 1 133 ? 16.001 -3.280 -25.963 1.00 85.25 133 ALA A N 1
ATOM 949 C CA . ALA A 1 133 ? 15.330 -2.689 -24.810 1.00 85.25 133 ALA A CA 1
ATOM 950 C C . ALA A 1 133 ? 14.751 -3.776 -23.884 1.00 85.25 133 ALA A C 1
ATOM 952 O O . ALA A 1 133 ? 14.219 -4.788 -24.342 1.00 85.25 133 ALA A O 1
ATOM 953 N N . LEU A 1 134 ? 14.840 -3.561 -22.570 1.00 89.69 134 LEU A N 1
ATOM 954 C CA . LEU A 1 134 ? 14.270 -4.437 -21.545 1.00 89.69 134 LEU A CA 1
ATOM 955 C C . LEU A 1 134 ? 13.620 -3.590 -20.452 1.00 89.69 134 LEU A C 1
ATOM 957 O O . LEU A 1 134 ? 14.233 -2.653 -19.947 1.00 89.69 134 LEU A O 1
ATOM 961 N N . ALA A 1 135 ? 12.404 -3.958 -20.062 1.00 86.12 135 ALA A N 1
ATOM 962 C CA . ALA A 1 135 ? 11.670 -3.339 -18.969 1.00 86.12 135 ALA A CA 1
ATOM 963 C C . ALA A 1 135 ? 10.986 -4.419 -18.119 1.00 86.12 135 ALA A C 1
ATOM 965 O O . ALA A 1 135 ? 10.464 -5.400 -18.654 1.00 86.12 135 ALA A O 1
ATOM 966 N N . THR A 1 136 ? 11.000 -4.238 -16.802 1.00 85.88 136 THR A N 1
ATOM 967 C CA . THR A 1 136 ? 10.355 -5.113 -15.818 1.00 85.88 136 THR A CA 1
ATOM 968 C C . THR A 1 136 ? 9.664 -4.267 -14.760 1.00 85.88 136 THR A C 1
ATOM 970 O O . THR A 1 136 ? 10.265 -3.337 -14.223 1.00 85.88 136 THR A O 1
ATOM 973 N N . ALA A 1 137 ? 8.422 -4.610 -14.445 1.00 83.56 137 ALA A N 1
ATOM 974 C CA . ALA A 1 137 ? 7.650 -4.023 -13.362 1.00 83.56 137 ALA A CA 1
ATOM 975 C C . ALA A 1 137 ? 7.175 -5.155 -12.447 1.00 83.56 137 ALA A C 1
ATOM 977 O O . ALA A 1 137 ? 6.654 -6.151 -12.943 1.00 83.56 137 ALA A O 1
ATOM 978 N N . GLU A 1 138 ? 7.379 -4.998 -11.144 1.00 85.31 138 GLU A N 1
ATOM 979 C CA . GLU A 1 138 ? 6.917 -5.915 -10.103 1.00 85.31 138 GLU A CA 1
ATOM 980 C C . GLU A 1 138 ? 6.240 -5.099 -8.995 1.00 85.31 138 GLU A C 1
ATOM 982 O O . GLU A 1 138 ? 6.756 -4.066 -8.564 1.00 85.31 138 GLU A O 1
ATOM 987 N N . SER A 1 139 ? 5.065 -5.524 -8.549 1.00 85.69 139 SER A N 1
ATOM 988 C CA . SER A 1 139 ? 4.276 -4.899 -7.486 1.00 85.69 139 SER A CA 1
ATOM 989 C C . SER A 1 139 ? 3.918 -5.917 -6.406 1.00 85.69 139 SER A C 1
ATOM 991 O O . SER A 1 139 ? 3.639 -7.078 -6.701 1.00 85.69 139 SER A O 1
ATOM 993 N N . ASP A 1 140 ? 3.829 -5.454 -5.161 1.00 81.19 140 ASP A N 1
ATOM 994 C CA . ASP A 1 140 ? 3.323 -6.238 -4.032 1.00 81.19 140 ASP A CA 1
ATOM 995 C C . ASP A 1 140 ? 2.350 -5.405 -3.190 1.00 81.19 140 ASP A C 1
ATOM 997 O O . ASP A 1 140 ? 2.550 -4.204 -3.002 1.00 81.19 140 ASP A O 1
ATOM 1001 N N . ALA A 1 141 ? 1.279 -6.016 -2.695 1.00 77.12 141 ALA A N 1
ATOM 1002 C CA . ALA A 1 141 ? 0.278 -5.348 -1.874 1.00 77.12 141 ALA A CA 1
ATOM 1003 C C . ALA A 1 141 ? -0.318 -6.317 -0.850 1.00 77.12 141 ALA A C 1
ATOM 1005 O O . ALA A 1 141 ? -0.858 -7.362 -1.214 1.00 77.12 141 ALA A O 1
ATOM 1006 N N . GLU A 1 142 ? -0.302 -5.917 0.420 1.00 79.44 142 GLU A N 1
ATOM 1007 C CA . GLU A 1 142 ? -0.802 -6.717 1.539 1.00 79.44 142 GLU A CA 1
ATOM 1008 C C . GLU A 1 142 ? -1.706 -5.874 2.441 1.00 79.44 142 GLU A C 1
ATOM 1010 O O . GLU A 1 142 ? -1.439 -4.701 2.707 1.00 79.44 142 GLU A O 1
ATOM 1015 N N . ALA A 1 143 ? -2.801 -6.469 2.907 1.00 72.88 143 ALA A N 1
ATOM 1016 C CA . ALA A 1 143 ? -3.821 -5.808 3.707 1.00 72.88 143 ALA A CA 1
ATOM 1017 C C . ALA A 1 143 ? -4.266 -6.746 4.837 1.00 72.88 143 ALA A C 1
ATOM 1019 O O . ALA A 1 143 ? -4.895 -7.777 4.595 1.00 72.88 143 ALA A O 1
ATOM 1020 N N . ASP A 1 144 ? -3.967 -6.364 6.078 1.00 78.69 144 ASP A N 1
ATOM 1021 C CA . ASP A 1 144 ? -4.261 -7.164 7.268 1.00 78.69 144 ASP A CA 1
ATOM 1022 C C . ASP A 1 144 ? -5.064 -6.377 8.300 1.00 78.69 144 ASP A C 1
ATOM 1024 O O . ASP A 1 144 ? -4.840 -5.190 8.535 1.00 78.69 144 ASP A O 1
ATOM 1028 N N . ALA A 1 145 ? -6.023 -7.039 8.941 1.00 74.75 145 ALA A N 1
ATOM 1029 C CA . ALA A 1 145 ? -6.868 -6.410 9.944 1.00 74.75 145 ALA A CA 1
ATOM 1030 C C . ALA A 1 145 ? -7.235 -7.391 11.056 1.00 74.75 145 ALA A C 1
ATOM 1032 O O . ALA A 1 145 ? -7.630 -8.531 10.803 1.00 74.75 145 ALA A O 1
ATOM 1033 N N . TYR A 1 146 ? -7.159 -6.910 12.293 1.00 81.56 146 TYR A N 1
ATOM 1034 C CA . TYR A 1 146 ? -7.497 -7.651 13.498 1.00 81.56 146 TYR A CA 1
ATOM 1035 C C . TYR A 1 146 ? -8.375 -6.782 14.398 1.00 81.56 146 TYR A C 1
ATOM 1037 O O . TYR A 1 146 ? -8.014 -5.657 14.732 1.00 81.56 146 TYR A O 1
ATOM 1045 N N . ALA A 1 147 ? -9.514 -7.320 14.828 1.00 75.56 147 ALA A N 1
ATOM 1046 C CA . ALA A 1 147 ? -10.398 -6.678 15.793 1.00 75.56 147 ALA A CA 1
ATOM 1047 C C . ALA A 1 147 ? -10.569 -7.595 17.004 1.00 75.56 147 ALA A C 1
ATOM 1049 O O . ALA A 1 147 ? -10.948 -8.761 16.851 1.00 75.56 147 ALA A O 1
ATOM 1050 N N . TRP A 1 148 ? -10.303 -7.096 18.215 1.00 75.75 148 TRP A N 1
ATOM 1051 C CA . TRP A 1 148 ? -10.560 -7.865 19.430 1.00 75.75 148 TRP A CA 1
ATOM 1052 C C . TRP A 1 148 ? -11.299 -7.057 20.490 1.00 75.75 148 TRP A C 1
ATOM 1054 O O . TRP A 1 148 ? -10.992 -5.908 20.808 1.00 75.75 148 TRP A O 1
ATOM 1064 N N . ARG A 1 149 ? -12.285 -7.719 21.097 1.00 70.75 149 ARG A N 1
ATOM 1065 C CA . ARG A 1 149 ? -13.039 -7.170 22.218 1.00 70.75 149 ARG A CA 1
ATOM 1066 C C . ARG A 1 149 ? -12.307 -7.459 23.524 1.00 70.75 149 ARG A C 1
ATOM 1068 O O . ARG A 1 149 ? -12.101 -8.623 23.878 1.00 70.75 149 ARG A O 1
ATOM 1075 N N . ARG A 1 150 ? -11.975 -6.419 24.284 1.00 66.56 150 ARG A N 1
ATOM 1076 C CA . ARG A 1 150 ? -11.525 -6.521 25.676 1.00 66.56 150 ARG A CA 1
ATOM 1077 C C . ARG A 1 150 ? -12.627 -7.185 26.494 1.00 66.56 150 ARG A C 1
ATOM 1079 O O . ARG A 1 150 ? -13.719 -6.642 26.632 1.00 66.56 150 ARG A O 1
ATOM 1086 N N . LYS A 1 151 ? -12.356 -8.365 27.053 1.00 60.22 151 LYS A N 1
ATOM 1087 C CA . LYS A 1 151 ? -13.330 -9.075 27.896 1.00 60.22 151 LYS A CA 1
ATOM 1088 C C . LYS A 1 151 ? -13.483 -8.471 29.306 1.00 60.22 151 LYS A C 1
ATOM 1090 O O . LYS A 1 151 ? -14.441 -8.824 29.986 1.00 60.22 151 LYS A O 1
ATOM 1095 N N . ASP A 1 152 ? -12.602 -7.557 29.742 1.00 56.56 152 ASP A N 1
ATOM 1096 C CA . ASP A 1 152 ? -12.269 -7.484 31.177 1.00 56.56 152 ASP A CA 1
ATOM 1097 C C . ASP A 1 152 ? -12.141 -6.077 31.810 1.00 56.56 152 ASP A C 1
ATOM 1099 O O . ASP A 1 152 ? -11.326 -5.902 32.719 1.00 56.56 152 ASP A O 1
ATOM 1103 N N . ARG A 1 153 ? -12.918 -5.051 31.419 1.00 52.84 153 ARG A N 1
ATOM 1104 C CA . ARG A 1 153 ? -13.035 -3.855 32.288 1.00 52.84 153 ARG A CA 1
ATOM 1105 C C . ARG A 1 153 ? -14.267 -3.966 33.186 1.00 52.84 153 ARG A C 1
ATOM 1107 O O . ARG A 1 153 ? -15.376 -3.996 32.658 1.00 52.84 153 ARG A O 1
ATOM 1114 N N . PRO A 1 154 ? -14.116 -4.007 34.526 1.00 53.31 154 PRO A N 1
ATOM 1115 C CA . PRO A 1 154 ? -15.266 -3.907 35.409 1.00 53.31 154 PRO A CA 1
ATOM 1116 C C . PRO A 1 154 ? -15.973 -2.581 35.126 1.00 53.31 154 PRO A C 1
ATOM 1118 O O . PRO A 1 154 ? -15.344 -1.519 35.137 1.00 53.31 154 PRO A O 1
ATOM 1121 N N . ILE A 1 155 ? -17.274 -2.661 34.844 1.00 55.62 155 ILE A N 1
ATOM 1122 C CA . ILE A 1 155 ? -18.166 -1.502 34.791 1.00 55.62 155 ILE A CA 1
ATOM 1123 C C . ILE A 1 155 ? -17.915 -0.713 36.083 1.00 55.62 155 ILE A C 1
ATOM 1125 O O . ILE A 1 155 ? -17.974 -1.325 37.155 1.00 55.62 155 ILE A O 1
ATOM 1129 N N . PRO A 1 156 ? -17.591 0.594 36.029 1.00 57.41 156 PRO A N 1
ATOM 1130 C CA . PRO A 1 156 ? -17.484 1.392 37.238 1.00 57.41 156 PRO A CA 1
ATOM 1131 C C . PRO A 1 156 ? -18.791 1.233 38.009 1.00 57.41 156 PRO A C 1
ATOM 1133 O O . PRO A 1 156 ? -19.858 1.555 37.482 1.00 57.41 156 PRO A O 1
ATOM 1136 N N . SER A 1 157 ? -18.723 0.679 39.221 1.00 63.59 157 SER A N 1
ATOM 1137 C CA . SER A 1 157 ? -19.886 0.605 40.098 1.00 63.59 157 SER A CA 1
ATOM 1138 C C . SER A 1 157 ? -20.513 2.000 40.168 1.00 63.59 157 SER A C 1
ATOM 1140 O O . SER A 1 157 ? -19.759 2.977 40.262 1.00 63.59 157 SER A O 1
ATOM 1142 N N . PRO A 1 158 ? -21.853 2.127 40.111 1.00 71.88 158 PRO A N 1
ATOM 1143 C CA . PRO A 1 158 ? -22.503 3.408 40.342 1.00 71.88 158 PRO A CA 1
ATOM 1144 C C . PRO A 1 158 ? -21.911 4.047 41.604 1.00 71.88 158 PRO A C 1
ATOM 1146 O O . PRO A 1 158 ? -21.675 3.314 42.572 1.00 71.88 158 PRO A O 1
ATOM 1149 N N . PRO A 1 159 ? -21.636 5.365 41.610 1.00 72.44 159 PRO A N 1
ATOM 1150 C CA . PRO A 1 159 ? -21.159 6.023 42.816 1.00 72.44 159 PRO A CA 1
ATOM 1151 C C . PRO A 1 159 ? -22.123 5.694 43.954 1.00 72.44 159 PRO A C 1
ATOM 1153 O O . PRO A 1 159 ? -23.343 5.775 43.774 1.00 72.44 159 PRO A O 1
ATOM 1156 N N . GLU A 1 160 ? -21.581 5.264 45.095 1.00 74.25 160 GLU A N 1
ATOM 1157 C CA . GLU A 1 160 ? -22.407 4.987 46.265 1.00 74.25 160 GLU A CA 1
ATOM 1158 C C . GLU A 1 160 ? -23.270 6.224 46.554 1.00 74.25 160 GLU A C 1
ATOM 1160 O O . GLU A 1 160 ? -22.767 7.354 46.476 1.00 74.25 160 GLU A O 1
ATOM 1165 N N . PRO A 1 161 ? -24.573 6.051 46.844 1.00 78.12 161 PRO A N 1
ATOM 1166 C CA . PRO A 1 161 ? -25.393 7.172 47.260 1.00 78.12 161 PRO A CA 1
ATOM 1167 C C . PRO A 1 161 ? -24.709 7.853 48.451 1.00 78.12 161 PRO A C 1
ATOM 1169 O O . PRO A 1 161 ? -24.169 7.155 49.315 1.00 78.12 161 PRO A O 1
ATOM 1172 N N . PRO A 1 162 ? -24.704 9.198 48.507 1.00 73.69 162 PRO A N 1
ATOM 1173 C CA . PRO A 1 162 ? -24.061 9.917 49.593 1.00 73.69 162 PRO A CA 1
ATOM 1174 C C . PRO A 1 162 ? -24.562 9.367 50.925 1.00 73.69 162 PRO A C 1
ATOM 1176 O O . PRO A 1 162 ? -25.771 9.211 51.131 1.00 73.69 162 PRO A O 1
ATOM 1179 N N . THR A 1 163 ? -23.627 9.044 51.817 1.00 77.56 163 THR A N 1
ATOM 1180 C CA . THR A 1 163 ? -23.958 8.618 53.172 1.00 77.56 163 THR A CA 1
ATOM 1181 C C . THR A 1 163 ? -24.881 9.661 53.802 1.00 77.56 163 THR A C 1
ATOM 1183 O O . THR A 1 163 ? -24.644 10.864 53.640 1.00 77.56 163 THR A O 1
ATOM 1186 N N . PRO A 1 164 ? -25.949 9.240 54.507 1.00 77.56 164 PRO A N 1
ATOM 1187 C CA . PRO A 1 164 ? -26.793 10.169 55.237 1.00 77.56 164 PRO A CA 1
ATOM 1188 C C . PRO A 1 164 ? -25.915 11.067 56.116 1.00 77.56 164 PRO A C 1
ATOM 1190 O O . PRO A 1 164 ? -24.976 10.556 56.737 1.00 77.56 164 PRO A O 1
ATOM 1193 N N . PRO A 1 165 ? -26.187 12.382 56.181 1.00 73.88 165 PRO A N 1
ATOM 1194 C CA . PRO A 1 165 ? -25.432 13.266 57.051 1.00 73.88 165 PRO A CA 1
ATOM 1195 C C . PRO A 1 165 ? -25.454 12.703 58.471 1.00 73.88 165 PRO A C 1
ATOM 1197 O O . PRO A 1 165 ? -26.510 12.314 58.981 1.00 73.88 165 PRO A O 1
ATOM 1200 N N . HIS A 1 166 ? -24.278 12.638 59.098 1.00 69.25 166 HIS A N 1
ATOM 1201 C CA . HIS A 1 166 ? -24.184 12.252 60.497 1.00 69.25 166 HIS A CA 1
ATOM 1202 C C . HIS A 1 166 ? -25.127 13.140 61.322 1.00 69.25 166 HIS A C 1
ATOM 1204 O O . HIS A 1 166 ? -25.178 14.353 61.084 1.00 69.25 166 HIS A O 1
ATOM 1210 N N . PRO A 1 167 ? -25.882 12.569 62.278 1.00 76.44 167 PRO A N 1
ATOM 1211 C CA . PRO A 1 167 ? -26.673 13.378 63.187 1.00 76.44 167 PRO A CA 1
ATOM 1212 C C . PRO A 1 167 ? -25.751 14.409 63.853 1.00 76.44 167 PRO A C 1
ATOM 1214 O O . PRO A 1 167 ? -24.608 14.070 64.182 1.00 76.44 167 PRO A O 1
ATOM 1217 N N . PRO A 1 168 ? -26.208 15.662 64.024 1.00 74.56 168 PRO A N 1
ATOM 1218 C CA . PRO A 1 168 ? -25.392 16.705 64.621 1.00 74.56 168 PRO A CA 1
ATOM 1219 C C . PRO A 1 168 ? -24.846 16.215 65.960 1.00 74.56 168 PRO A C 1
ATOM 1221 O O . PRO A 1 168 ? -25.592 15.683 66.788 1.00 74.56 168 PRO A O 1
ATOM 1224 N N . HIS A 1 169 ? -23.535 16.371 66.154 1.00 69.62 169 HIS A N 1
ATOM 1225 C CA . HIS A 1 169 ? -22.912 16.074 67.434 1.00 69.62 169 HIS A CA 1
ATOM 1226 C C . HIS A 1 169 ? -23.657 16.840 68.537 1.00 69.62 169 HIS A C 1
ATOM 1228 O O . HIS A 1 169 ? -23.989 18.015 68.340 1.00 69.62 169 HIS A O 1
ATOM 1234 N N . PRO A 1 170 ? -23.945 16.203 69.687 1.00 73.38 170 PRO A N 1
ATOM 1235 C CA . PRO A 1 170 ? -24.527 16.912 70.812 1.00 73.38 170 PRO A CA 1
ATOM 1236 C C . PRO A 1 170 ? -23.629 18.107 71.161 1.00 73.38 170 PRO A C 1
ATOM 1238 O O . PRO A 1 170 ? -22.402 17.977 71.102 1.00 73.38 170 PRO A O 1
ATOM 1241 N N . PRO A 1 171 ? -24.211 19.273 71.494 1.00 71.69 171 PRO A N 1
ATOM 1242 C CA . PRO A 1 171 ? -23.433 20.458 71.813 1.00 71.69 171 PRO A CA 1
ATOM 1243 C C . PRO A 1 171 ? -22.443 20.126 72.928 1.00 71.69 171 PRO A C 1
ATOM 1245 O O . PRO A 1 171 ? -22.822 19.619 73.987 1.00 71.69 171 PRO A O 1
ATOM 1248 N N . HIS A 1 172 ? -21.161 20.383 72.668 1.00 71.00 172 HIS A N 1
ATOM 1249 C CA . HIS A 1 172 ? -20.131 20.230 73.682 1.00 71.00 172 HIS A CA 1
ATOM 1250 C C . HIS A 1 172 ? -20.472 21.129 74.880 1.00 71.00 172 HIS A C 1
ATOM 1252 O O . HIS A 1 172 ? -20.866 22.282 74.678 1.00 71.00 172 HIS A O 1
ATOM 1258 N N . PRO A 1 173 ? -20.325 20.638 76.124 1.00 72.62 173 PRO A N 1
ATOM 1259 C CA . PRO A 1 173 ? -20.471 21.487 77.295 1.00 72.62 173 PRO A CA 1
ATOM 1260 C C . PRO A 1 173 ? -19.493 22.659 77.187 1.00 72.62 173 PRO A C 1
ATOM 1262 O O . PRO A 1 173 ? -18.317 22.471 76.867 1.00 72.62 173 PRO A O 1
ATOM 1265 N N . HIS A 1 174 ? -20.000 23.872 77.416 1.00 70.25 174 HIS A N 1
ATOM 1266 C CA . HIS A 1 174 ? -19.188 25.079 77.361 1.00 70.25 174 HIS A CA 1
ATOM 1267 C C . HIS A 1 174 ? -17.977 24.939 78.296 1.00 70.25 174 HIS A C 1
ATOM 1269 O O . HIS A 1 174 ? -18.155 24.550 79.457 1.00 70.25 174 HIS A O 1
ATOM 1275 N N . PRO A 1 175 ? -16.755 25.248 77.825 1.00 73.88 175 PRO A N 1
ATOM 1276 C CA . PRO A 1 175 ? -15.605 25.299 78.709 1.00 73.88 175 PRO A CA 1
ATOM 1277 C C . PRO A 1 175 ? -15.848 26.359 79.797 1.00 73.88 175 PRO A C 1
ATOM 1279 O O . PRO A 1 175 ? -16.500 27.375 79.530 1.00 73.88 175 PRO A O 1
ATOM 1282 N N . PRO A 1 176 ? -15.346 26.140 81.025 1.00 78.12 176 PRO A N 1
ATOM 1283 C CA . PRO A 1 176 ? -15.438 27.140 82.077 1.00 78.12 176 PRO A CA 1
ATOM 1284 C C . PRO A 1 176 ? -14.764 28.444 81.616 1.00 78.12 176 PRO A C 1
ATOM 1286 O O . PRO A 1 176 ? -13.790 28.389 80.858 1.00 78.12 176 PRO A O 1
ATOM 1289 N N . PRO A 1 177 ? -15.258 29.615 82.057 1.00 73.44 177 PRO A N 1
ATOM 1290 C CA . PRO A 1 177 ? -14.637 30.888 81.722 1.00 73.44 177 PRO A CA 1
ATOM 1291 C C . PRO A 1 177 ? -13.158 30.866 82.116 1.00 73.44 177 PRO A C 1
ATOM 1293 O O . PRO A 1 177 ? -12.801 30.505 83.241 1.00 73.44 177 PRO A O 1
ATOM 1296 N N . THR A 1 178 ? -12.295 31.229 81.170 1.00 74.06 178 THR A N 1
ATOM 1297 C CA . THR A 1 178 ? -10.864 31.372 81.415 1.00 74.06 178 THR A CA 1
ATOM 1298 C C . THR A 1 178 ? -10.630 32.448 82.480 1.00 74.06 178 THR A C 1
ATOM 1300 O O . THR A 1 178 ? -11.262 33.508 82.428 1.00 74.06 178 THR A O 1
ATOM 1303 N N . PRO A 1 179 ? -9.731 32.215 83.456 1.00 75.12 179 PRO A N 1
ATOM 1304 C CA . PRO A 1 179 ? -9.337 33.247 84.404 1.00 75.12 179 PRO A CA 1
ATOM 1305 C C . PRO A 1 179 ? -8.804 34.469 83.655 1.00 75.12 179 PRO A C 1
ATOM 1307 O O . PRO A 1 179 ? -7.991 34.335 82.739 1.00 75.12 179 PRO A O 1
ATOM 1310 N N . TYR A 1 180 ? -9.250 35.660 84.049 1.00 75.31 180 TYR A N 1
ATOM 1311 C CA . TYR A 1 180 ? -8.716 36.907 83.515 1.00 75.31 180 TYR A CA 1
ATOM 1312 C C . TYR A 1 180 ? -7.231 37.027 83.885 1.00 75.31 180 TYR A C 1
ATOM 1314 O O . TYR A 1 180 ? -6.887 37.152 85.061 1.00 75.31 180 TYR A O 1
ATOM 1322 N N . ILE A 1 181 ? -6.357 36.988 82.879 1.00 72.94 181 ILE A N 1
ATOM 1323 C CA . ILE A 1 181 ? -4.933 37.297 83.024 1.00 72.94 181 ILE A CA 1
ATOM 1324 C C . ILE A 1 181 ? -4.763 38.772 82.636 1.00 72.94 181 ILE A C 1
ATOM 1326 O O . ILE A 1 181 ? -5.098 39.129 81.503 1.00 72.94 181 ILE A O 1
ATOM 1330 N N . PRO A 1 182 ? -4.280 39.651 83.534 1.00 75.62 182 PRO A N 1
ATOM 1331 C CA . PRO A 1 182 ? -4.014 41.037 83.178 1.00 75.62 182 PRO A CA 1
ATOM 1332 C C . PRO A 1 182 ? -2.946 41.106 82.071 1.00 75.62 182 PRO A C 1
ATOM 1334 O O . PRO A 1 182 ? -2.023 40.287 82.061 1.00 75.62 182 PRO A O 1
ATOM 1337 N N . PRO A 1 183 ? -3.047 42.067 81.138 1.00 72.69 183 PRO A N 1
ATOM 1338 C CA . PRO A 1 183 ? -2.094 42.195 80.045 1.00 72.69 183 PRO A CA 1
ATOM 1339 C C . PRO A 1 183 ? -0.673 42.397 80.580 1.00 72.69 183 PRO A C 1
ATOM 1341 O O . PRO A 1 183 ? -0.411 43.279 81.400 1.00 72.69 183 PRO A O 1
ATOM 1344 N N . ILE A 1 184 ? 0.243 41.558 80.100 1.00 74.75 184 ILE A N 1
ATOM 1345 C CA . ILE A 1 184 ? 1.678 41.670 80.362 1.00 74.75 184 ILE A CA 1
ATOM 1346 C C . ILE A 1 184 ? 2.174 42.942 79.649 1.00 74.75 184 ILE A C 1
ATOM 1348 O O . ILE A 1 184 ? 1.805 43.154 78.490 1.00 74.75 184 ILE A O 1
ATOM 1352 N N . PRO A 1 185 ? 2.991 43.798 80.290 1.00 74.12 185 PRO A N 1
ATOM 1353 C CA . PRO A 1 185 ? 3.597 44.946 79.624 1.00 74.12 185 PRO A CA 1
ATOM 1354 C C . PRO A 1 185 ? 4.363 44.502 78.374 1.00 74.12 185 PRO A C 1
ATOM 1356 O O . PRO A 1 185 ? 5.162 43.566 78.435 1.00 74.12 185 PRO A O 1
ATOM 1359 N N . PHE A 1 186 ? 4.124 45.167 77.242 1.00 67.69 186 PHE A N 1
ATOM 1360 C CA . PHE A 1 186 ? 4.874 44.900 76.018 1.00 67.69 186 PHE A CA 1
ATOM 1361 C C . PHE A 1 186 ? 6.373 45.137 76.257 1.00 67.69 186 PHE A C 1
ATOM 1363 O O . PHE A 1 186 ? 6.735 46.161 76.846 1.00 67.69 186 PHE A O 1
ATOM 1370 N N . PRO A 1 187 ? 7.258 44.239 75.790 1.00 73.38 187 PRO A N 1
ATOM 1371 C CA . PRO A 1 187 ? 8.681 44.528 75.779 1.00 73.38 187 PRO A CA 1
ATOM 1372 C C . PRO A 1 187 ? 8.961 45.737 74.867 1.00 73.38 187 PRO A C 1
ATOM 1374 O O . PRO A 1 187 ? 8.244 45.950 73.882 1.00 73.38 187 PRO A O 1
ATOM 1377 N N . PRO A 1 188 ? 9.994 46.540 75.172 1.00 72.38 188 PRO A N 1
ATOM 1378 C CA . PRO A 1 188 ? 10.389 47.655 74.324 1.00 72.38 188 PRO A CA 1
ATOM 1379 C C . PRO A 1 188 ? 10.734 47.164 72.914 1.00 72.38 188 PRO A C 1
ATOM 1381 O O . PRO A 1 188 ? 11.342 46.110 72.724 1.00 72.38 188 PRO A O 1
ATOM 1384 N N . ARG A 1 189 ? 10.317 47.945 71.914 1.00 68.00 189 ARG A N 1
ATOM 1385 C CA . ARG A 1 189 ? 10.556 47.665 70.496 1.00 68.00 189 ARG A CA 1
ATOM 1386 C C . ARG A 1 189 ? 12.070 47.597 70.227 1.00 68.00 189 ARG A C 1
ATOM 1388 O O . ARG A 1 189 ? 12.766 48.526 70.636 1.00 68.00 189 ARG A O 1
ATOM 1395 N N . PRO A 1 190 ? 12.577 46.570 69.521 1.00 68.31 190 PRO A N 1
ATOM 1396 C CA . PRO A 1 190 ? 13.970 46.538 69.090 1.00 68.31 190 PRO A CA 1
ATOM 1397 C C . PRO A 1 190 ? 14.292 47.763 68.233 1.00 68.31 190 PRO A C 1
ATOM 1399 O O . PRO A 1 190 ? 13.522 48.123 67.335 1.00 68.31 190 PRO A O 1
ATOM 1402 N N . THR A 1 191 ? 15.420 48.408 68.514 1.00 71.38 191 THR A N 1
ATOM 1403 C CA . THR A 1 191 ? 15.996 49.425 67.634 1.00 71.38 191 THR A CA 1
ATOM 1404 C C . THR A 1 191 ? 16.431 48.782 66.312 1.00 71.38 191 THR A C 1
ATOM 1406 O O . THR A 1 191 ? 16.909 47.644 66.325 1.00 71.38 191 THR A O 1
ATOM 1409 N N . PRO A 1 192 ? 16.257 49.468 65.168 1.00 66.25 192 PRO A N 1
ATOM 1410 C CA . PRO A 1 192 ? 16.779 49.002 63.887 1.00 66.25 192 PRO A CA 1
ATOM 1411 C C . PRO A 1 192 ? 18.298 48.774 63.968 1.00 66.25 192 PRO A C 1
ATOM 1413 O O . PRO A 1 192 ? 18.968 49.521 64.680 1.00 66.25 192 PRO A O 1
ATOM 1416 N N . PRO A 1 193 ? 18.851 47.774 63.262 1.00 65.69 193 PRO A N 1
ATOM 1417 C CA . PRO A 1 193 ? 20.295 47.588 63.190 1.00 65.69 193 PRO A CA 1
ATOM 1418 C C . PRO A 1 193 ? 20.952 48.777 62.474 1.00 65.69 193 PRO A C 1
ATOM 1420 O O . PRO A 1 193 ? 20.491 49.203 61.415 1.00 65.69 193 PRO A O 1
ATOM 1423 N N . ASP A 1 194 ? 22.047 49.288 63.039 1.00 62.91 194 ASP A N 1
ATOM 1424 C CA . ASP A 1 194 ? 22.780 50.457 62.528 1.00 62.91 194 ASP A CA 1
ATOM 1425 C C . ASP A 1 194 ? 23.596 50.166 61.250 1.00 62.91 194 ASP A C 1
ATOM 1427 O O . ASP A 1 194 ? 24.176 51.080 60.663 1.00 62.91 194 ASP A O 1
ATOM 1431 N N . ASN A 1 195 ? 23.655 48.909 60.792 1.00 61.06 195 ASN A N 1
ATOM 1432 C CA . ASN A 1 195 ? 24.477 48.500 59.655 1.00 61.06 195 ASN A CA 1
ATOM 1433 C C . ASN A 1 195 ? 23.693 47.623 58.653 1.00 61.06 195 ASN A C 1
ATOM 1435 O O . ASN A 1 195 ? 23.304 46.505 58.990 1.00 61.06 195 ASN A O 1
ATOM 1439 N N . PRO A 1 196 ? 23.496 48.073 57.399 1.00 58.88 196 PRO A N 1
ATOM 1440 C CA . PRO A 1 196 ? 22.813 47.303 56.353 1.00 58.88 196 PRO A CA 1
ATOM 1441 C C . PRO A 1 196 ? 23.523 46.009 55.914 1.00 58.88 196 PRO A C 1
ATOM 1443 O O . PRO A 1 196 ? 22.969 45.264 55.110 1.00 58.88 196 PRO A O 1
ATOM 1446 N N . SER A 1 197 ? 24.742 45.744 56.394 1.00 59.44 197 SER A N 1
ATOM 1447 C CA . SER A 1 197 ? 25.562 44.607 55.944 1.00 59.44 197 SER A CA 1
ATOM 1448 C C . SER A 1 197 ? 25.282 43.287 56.677 1.00 59.44 197 SER A C 1
ATOM 1450 O O . SER A 1 197 ? 25.785 42.254 56.248 1.00 59.44 197 SER A O 1
ATOM 1452 N N . ASP A 1 198 ? 24.460 43.295 57.733 1.00 55.59 198 ASP A N 1
ATOM 1453 C CA . ASP A 1 198 ? 24.098 42.088 58.501 1.00 55.59 198 ASP A CA 1
ATOM 1454 C C . ASP A 1 198 ? 22.874 41.343 57.929 1.00 55.59 198 ASP A C 1
ATOM 1456 O O . ASP A 1 198 ? 22.296 40.471 58.581 1.00 55.59 198 ASP A O 1
ATOM 1460 N N . VAL A 1 199 ? 22.452 41.670 56.701 1.00 60.34 199 VAL A N 1
ATOM 1461 C CA . VAL A 1 199 ? 21.415 40.904 55.998 1.00 60.34 199 VAL A CA 1
ATOM 1462 C C . VAL A 1 199 ? 22.040 39.593 55.502 1.00 60.34 199 VAL A C 1
ATOM 1464 O O . VAL A 1 199 ? 22.941 39.637 54.661 1.00 60.34 199 VAL A O 1
ATOM 1467 N N . PRO A 1 200 ? 21.596 38.418 55.988 1.00 66.94 200 PRO A N 1
ATOM 1468 C CA . PRO A 1 200 ? 22.127 37.146 55.516 1.00 66.94 200 PRO A CA 1
ATOM 1469 C C . PRO A 1 200 ? 21.876 36.993 54.006 1.00 66.94 200 PRO A C 1
ATOM 1471 O O . PRO A 1 200 ? 20.814 37.399 53.519 1.00 66.94 200 PRO A O 1
ATOM 1474 N N . PRO A 1 201 ? 22.828 36.419 53.247 1.00 67.81 201 PRO A N 1
ATOM 1475 C CA . PRO A 1 201 ? 22.686 36.266 51.808 1.00 67.81 201 PRO A CA 1
ATOM 1476 C C . PRO A 1 201 ? 21.460 35.412 51.482 1.00 67.81 201 PRO A C 1
ATOM 1478 O O . PRO A 1 201 ? 21.195 34.386 52.113 1.00 67.81 201 PRO A O 1
ATOM 1481 N N . THR A 1 202 ? 20.705 35.854 50.481 1.00 69.12 202 THR A N 1
ATOM 1482 C CA . THR A 1 202 ? 19.551 35.126 49.960 1.00 69.12 202 THR A CA 1
ATOM 1483 C C . THR A 1 202 ? 20.021 33.790 49.371 1.00 69.12 202 THR A C 1
ATOM 1485 O O . THR A 1 202 ? 20.997 33.773 48.616 1.00 69.12 202 THR A O 1
ATOM 1488 N N . PRO A 1 203 ? 19.373 32.659 49.706 1.00 69.38 203 PRO A N 1
ATOM 1489 C CA . PRO A 1 203 ? 19.764 31.361 49.174 1.00 69.38 203 PRO A CA 1
ATOM 1490 C C . PRO A 1 203 ? 19.612 31.338 47.650 1.00 69.38 203 PRO A C 1
ATOM 1492 O O . PRO A 1 203 ? 18.608 31.797 47.102 1.00 69.38 203 PRO A O 1
ATOM 1495 N N . SER A 1 204 ? 20.629 30.813 46.965 1.00 75.06 204 SER A N 1
ATOM 1496 C CA . SER A 1 204 ? 20.626 30.670 45.510 1.00 75.06 204 SER A CA 1
ATOM 1497 C C . SER A 1 204 ? 19.546 29.679 45.056 1.00 75.06 204 SER A C 1
ATOM 1499 O O . SER A 1 204 ? 19.295 28.691 45.752 1.00 75.06 204 SER A O 1
ATOM 1501 N N . PRO A 1 205 ? 18.909 29.909 43.894 1.00 69.12 205 PRO A N 1
ATOM 1502 C CA . PRO A 1 205 ? 17.929 28.978 43.354 1.00 69.12 205 PRO A CA 1
ATOM 1503 C C . PRO A 1 205 ? 18.585 27.629 43.007 1.00 69.12 205 PRO A C 1
ATOM 1505 O O . PRO A 1 205 ? 19.756 27.600 42.617 1.00 69.12 205 PRO A O 1
ATOM 1508 N N . PRO A 1 206 ? 17.853 26.509 43.140 1.00 69.00 206 PRO A N 1
ATOM 1509 C CA . PRO A 1 206 ? 18.377 25.187 42.822 1.00 69.00 206 PRO A CA 1
ATOM 1510 C C . PRO A 1 206 ? 18.704 25.066 41.328 1.00 69.00 206 PRO A C 1
ATOM 1512 O O . PRO A 1 206 ? 17.932 25.501 40.472 1.00 69.00 206 PRO A O 1
ATOM 1515 N N . SER A 1 207 ? 19.858 24.466 41.027 1.00 74.56 207 SER A N 1
ATOM 1516 C CA . SER A 1 207 ? 20.305 24.194 39.659 1.00 74.56 207 SER A CA 1
ATOM 1517 C C . SER A 1 207 ? 19.329 23.274 38.909 1.00 74.56 207 SER A C 1
ATOM 1519 O O . SER A 1 207 ? 18.760 22.366 39.520 1.00 74.56 207 SER A O 1
AT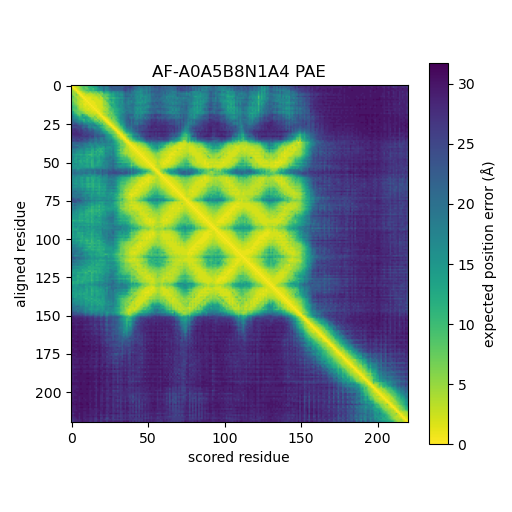OM 1521 N N . PRO A 1 208 ? 19.155 23.459 37.587 1.00 66.81 208 PRO A N 1
ATOM 1522 C CA . PRO A 1 208 ? 18.319 22.587 36.772 1.00 66.81 208 PRO A CA 1
ATOM 1523 C C . PRO A 1 208 ? 18.890 21.162 36.718 1.00 66.81 208 PRO A C 1
ATOM 1525 O O . PRO A 1 208 ? 20.102 20.961 36.635 1.00 66.81 208 PRO A O 1
ATOM 1528 N N . PHE A 1 209 ? 17.988 20.181 36.791 1.00 67.50 209 PHE A N 1
ATOM 1529 C CA . PHE A 1 209 ? 18.278 18.747 36.761 1.00 67.50 209 PHE A CA 1
ATOM 1530 C C . PHE A 1 209 ? 19.090 18.338 35.515 1.00 67.50 209 PHE A C 1
ATOM 1532 O O . PHE A 1 209 ? 18.866 18.895 34.437 1.00 67.50 209 PHE A O 1
ATOM 1539 N N . PRO A 1 210 ? 20.004 17.354 35.627 1.00 64.75 210 PRO A N 1
ATOM 1540 C CA . PRO A 1 210 ? 20.709 16.819 34.469 1.00 64.75 210 PRO A CA 1
ATOM 1541 C C . PRO A 1 210 ? 19.748 16.065 33.530 1.00 64.75 210 PRO A C 1
ATOM 1543 O O . PRO A 1 210 ? 18.751 15.501 33.991 1.00 64.75 210 PRO A O 1
ATOM 1546 N N . PRO A 1 211 ? 20.035 16.038 32.216 1.00 59.94 211 PRO A N 1
ATOM 1547 C CA . PRO A 1 211 ? 19.217 15.333 31.239 1.00 59.94 211 PRO A CA 1
ATOM 1548 C C . PRO A 1 211 ? 19.250 13.820 31.482 1.00 59.94 211 PRO A C 1
ATOM 1550 O O . PRO A 1 211 ? 20.300 13.226 31.723 1.00 59.94 211 PRO A O 1
ATOM 1553 N N . ASN A 1 212 ? 18.065 13.218 31.410 1.00 57.28 212 ASN A N 1
ATOM 1554 C CA . ASN A 1 212 ? 17.801 11.792 31.559 1.00 57.28 212 ASN A CA 1
ATOM 1555 C C . ASN A 1 212 ? 18.520 11.000 30.448 1.00 57.28 212 ASN A C 1
ATOM 1557 O O . ASN A 1 212 ? 18.035 10.917 29.322 1.00 57.28 212 ASN A O 1
ATOM 1561 N N . SER A 1 213 ? 19.679 10.419 30.748 1.00 54.00 213 SER A N 1
ATOM 1562 C CA . SER A 1 213 ? 20.325 9.402 29.913 1.00 54.00 213 SER A CA 1
ATOM 1563 C C . SER A 1 213 ? 19.973 8.022 30.457 1.00 54.00 213 SER A C 1
ATOM 1565 O O . SER A 1 213 ? 20.552 7.589 31.451 1.00 54.00 213 SER A O 1
ATOM 1567 N N . GLY A 1 214 ? 19.015 7.343 29.824 1.00 52.59 214 GLY A N 1
ATOM 1568 C CA . GLY A 1 214 ? 18.687 5.963 30.180 1.00 52.59 214 GLY A CA 1
ATOM 1569 C C . GLY A 1 214 ? 17.392 5.437 29.573 1.00 52.59 214 GLY A C 1
ATOM 1570 O O . GLY A 1 214 ? 16.440 5.187 30.301 1.00 52.59 214 GLY A O 1
ATOM 1571 N N . LEU A 1 215 ? 17.364 5.239 28.256 1.00 51.56 215 LEU A N 1
ATOM 1572 C CA . LEU A 1 215 ? 16.490 4.243 27.636 1.00 51.56 215 LEU A CA 1
ATOM 1573 C C . LEU A 1 215 ? 17.365 3.391 26.718 1.00 51.56 215 LEU A C 1
ATOM 1575 O O . LEU A 1 215 ? 17.719 3.807 25.618 1.00 51.56 215 LEU A O 1
ATOM 1579 N N . GLU A 1 216 ? 17.776 2.230 27.224 1.00 57.81 216 GLU A N 1
ATOM 1580 C CA . GLU A 1 216 ? 18.324 1.161 26.394 1.00 57.81 216 GLU A CA 1
ATOM 1581 C C . GLU A 1 216 ? 17.172 0.482 25.634 1.00 57.81 216 GLU A C 1
ATOM 1583 O O . GLU A 1 216 ? 16.113 0.244 26.225 1.00 57.81 216 GLU A O 1
ATOM 1588 N N . PRO A 1 217 ? 17.341 0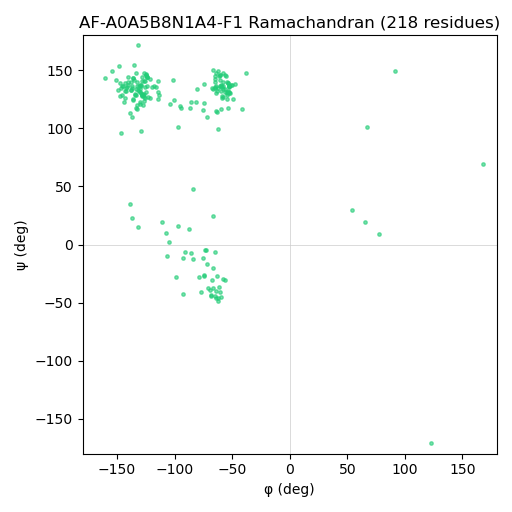.156 24.343 1.00 60.28 217 PRO A N 1
ATOM 1589 C CA . PRO A 1 217 ? 16.369 -0.640 23.612 1.00 60.28 217 PRO A CA 1
ATOM 1590 C C . PRO A 1 217 ? 16.459 -2.109 24.045 1.00 60.28 217 PRO A C 1
ATOM 1592 O O . PRO A 1 217 ? 17.499 -2.756 23.910 1.00 60.28 217 PRO A O 1
ATOM 1595 N N . LEU A 1 218 ? 15.343 -2.650 24.537 1.00 58.47 218 LEU A N 1
ATOM 1596 C CA . LEU A 1 218 ? 15.141 -4.091 24.650 1.00 58.47 218 LEU A CA 1
ATOM 1597 C C . LEU A 1 218 ? 15.123 -4.680 23.235 1.00 58.47 218 LEU A C 1
ATOM 1599 O O . LEU A 1 218 ? 14.239 -4.370 22.442 1.00 58.47 218 LEU A O 1
ATOM 1603 N N . SER A 1 219 ? 16.120 -5.506 22.926 1.00 60.88 219 SER A N 1
ATOM 1604 C CA . SER A 1 219 ? 16.103 -6.369 21.745 1.00 60.88 219 SER A CA 1
ATOM 1605 C C . SER A 1 219 ? 15.286 -7.621 22.071 1.00 60.88 219 SER A C 1
ATOM 1607 O O . SER A 1 219 ? 15.606 -8.324 23.033 1.00 60.88 219 SER A O 1
ATOM 1609 N N . CYS A 1 220 ? 14.240 -7.872 21.287 1.00 53.56 220 CYS A N 1
ATOM 1610 C CA . CYS A 1 220 ? 13.638 -9.190 21.108 1.00 53.56 220 CYS A CA 1
ATOM 1611 C C . CYS A 1 220 ? 14.114 -9.761 19.774 1.00 53.56 220 CYS A C 1
ATOM 1613 O O . CYS A 1 220 ? 14.261 -8.957 18.826 1.00 53.56 220 CYS A O 1
#

Organism: NCBI:txid1764295

Solvent-accessible surface area (backbone atoms only — not comparable to full-atom values): 13037 Å² total; per-residue (Å²): 144,84,82,73,59,70,59,53,56,53,52,51,52,50,49,54,52,50,57,54,54,55,65,71,66,74,71,91,71,89,79,75,84,64,66,83,44,23,46,27,39,15,26,6,28,5,23,8,35,6,32,7,27,28,80,74,37,94,60,74,25,73,23,76,29,75,31,72,27,78,35,80,29,79,19,39,57,36,64,15,61,17,62,18,67,16,61,11,68,24,64,36,96,83,69,21,30,5,31,4,31,8,29,8,29,9,29,11,28,30,49,83,60,39,82,77,38,73,42,56,44,71,49,69,47,70,47,70,35,54,95,57,27,43,46,45,44,45,56,42,45,42,44,44,74,50,63,47,70,61,89,77,76,80,74,78,72,76,79,75,75,80,74,78,78,76,76,79,75,76,82,74,80,77,76,78,85,76,81,89,72,78,84,72,82,78,76,82,78,82,76,80,78,95,54,89,79,79,64,77,80,78,82,76,80,83,79,82,80,81,83,90,84,82,82,80,83,84,81,129

Radius of gyration: 38.11 Å; Cα contacts (8 Å, |Δi|>4): 423; chains: 1; bounding box: 52×60×116 Å

Foldseek 3Di:
DPPPPVVVVVVVVVVVVVVVVVVVPPPPDDDDDAPQFKKKKKKKKKKKWKWKDFPPFPDIWIWIDIWMWIDIDGGQKDKDKTKDKTKGWDADPVRWIKIKIKIKIFMWMGGRQRTPDGDIDIDIDIDTDDPGIDMDMDMDIGIDIDMDGRPDDPDPDDPDDPDDPDDDDDDDPDDDDDPDDPDDDDDDDDDDDPDPPPDPDDDDDDDDDDDDDDDDDDDD

pLDDT: mean 73.11, std 14.11, range [40.66, 92.62]

Nearest PDB structures (foldseek):
  1qj9-assembly1_A  TM=3.553E-01  e=9.417E-02  Escherichia coli
  5fp2-assembly2_B  TM=3.072E-01  e=2.673E+00  Pseudomonas aeruginosa PAO1
  3szd-assembly1_B  TM=2.348E-01  e=1.084E+00  Pseudomonas aeruginosa
  4fms-assembly1_B  TM=2.349E-01  e=5.331E+00  Pseudomonas aeruginosa PAO1